Protein AF-A0A920DSI3-F1 (afdb_monomer)

pLDDT: mean 87.35, std 15.17, range [40.12, 98.62]

Radius of gyration: 17.65 Å; Cα contacts (8 Å, |Δi|>4): 384; chains: 1; bounding box: 51×27×61 Å

Structure (mmCIF, N/CA/C/O backbone):
data_AF-A0A920DSI3-F1
#
_entry.id   AF-A0A920DSI3-F1
#
loop_
_atom_site.group_PDB
_atom_site.id
_atom_site.type_symbol
_atom_site.label_atom_id
_atom_site.label_alt_id
_atom_site.label_comp_id
_atom_site.label_asym_id
_atom_site.label_entity_id
_atom_site.label_seq_id
_atom_site.pdbx_PDB_ins_code
_atom_site.Cartn_x
_atom_site.Cartn_y
_atom_site.Cartn_z
_atom_site.occupancy
_atom_site.B_iso_or_equiv
_atom_site.auth_seq_id
_atom_site.auth_comp_id
_atom_site.auth_asym_id
_atom_site.auth_atom_id
_atom_site.pdbx_PDB_model_num
ATOM 1 N N . MET A 1 1 ? -32.104 1.850 37.199 1.00 40.16 1 MET A N 1
ATOM 2 C CA . MET A 1 1 ? -31.617 2.376 35.906 1.00 40.16 1 MET A CA 1
ATOM 3 C C . MET A 1 1 ? -30.581 1.398 35.388 1.00 40.16 1 MET A C 1
ATOM 5 O O . MET A 1 1 ? -29.591 1.177 36.069 1.00 40.16 1 MET A O 1
ATOM 9 N N . SER A 1 2 ? -30.894 0.707 34.292 1.00 40.12 2 SER A N 1
ATOM 10 C CA . SER A 1 2 ? -30.044 -0.335 33.711 1.00 40.12 2 SER A CA 1
ATOM 11 C C . SER A 1 2 ? -28.778 0.299 33.138 1.00 40.12 2 SER A C 1
ATOM 13 O O . SER A 1 2 ? -28.855 1.253 32.365 1.00 40.12 2 SER A O 1
ATOM 15 N N . LEU A 1 3 ? -27.628 -0.216 33.569 1.00 43.03 3 LEU A N 1
ATOM 16 C CA . LEU A 1 3 ? -26.328 0.038 32.973 1.00 43.03 3 LEU A CA 1
ATOM 17 C C . LEU A 1 3 ? -26.384 -0.557 31.562 1.00 43.03 3 LEU A C 1
ATOM 19 O O . LEU A 1 3 ? -26.253 -1.769 31.394 1.00 43.03 3 LEU A O 1
ATOM 23 N N . ALA A 1 4 ? -26.675 0.277 30.563 1.00 44.50 4 ALA A N 1
ATOM 24 C CA . ALA A 1 4 ? -26.507 -0.106 29.174 1.00 44.50 4 ALA A CA 1
ATOM 25 C C . ALA A 1 4 ? -25.030 -0.458 29.003 1.00 44.50 4 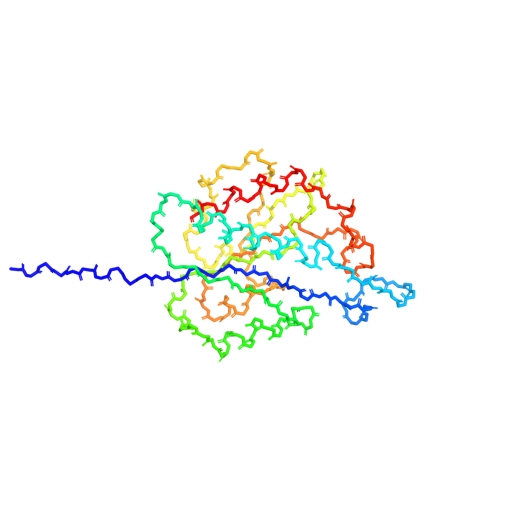ALA A C 1
ATOM 27 O O . ALA A 1 4 ? -24.161 0.413 29.010 1.00 44.50 4 ALA A O 1
ATOM 28 N N . LEU A 1 5 ? -24.758 -1.759 28.937 1.00 43.00 5 LEU A N 1
ATOM 29 C CA . LEU A 1 5 ? -23.504 -2.305 28.468 1.00 43.00 5 LEU A CA 1
ATOM 30 C C . LEU A 1 5 ? -23.346 -1.757 27.048 1.00 43.00 5 LEU A C 1
ATOM 32 O O . LEU A 1 5 ? -23.963 -2.263 26.112 1.00 43.00 5 LEU A O 1
ATOM 36 N N . LEU A 1 6 ? -22.613 -0.653 26.904 1.00 44.62 6 LEU A N 1
ATOM 37 C CA . LEU A 1 6 ? -22.175 -0.167 25.609 1.00 44.62 6 LEU A CA 1
ATOM 38 C C . LEU A 1 6 ? -21.242 -1.260 25.092 1.00 44.62 6 LEU A C 1
ATOM 40 O O . LEU A 1 6 ? -20.064 -1.301 25.442 1.00 44.62 6 LEU A O 1
ATOM 44 N N . ILE A 1 7 ? -21.798 -2.224 24.361 1.00 49.25 7 ILE A N 1
ATOM 45 C CA . ILE A 1 7 ? -21.007 -3.187 23.612 1.00 49.25 7 ILE A CA 1
ATOM 46 C C . ILE A 1 7 ? -20.221 -2.315 22.640 1.00 49.25 7 ILE A C 1
ATOM 48 O O . ILE A 1 7 ? -20.785 -1.805 21.674 1.00 49.25 7 ILE A O 1
ATOM 52 N N . MET A 1 8 ? -18.946 -2.060 22.942 1.00 55.62 8 MET A N 1
ATOM 53 C CA . MET A 1 8 ? -18.027 -1.525 21.950 1.00 55.62 8 MET A CA 1
ATOM 54 C C . MET A 1 8 ? -18.030 -2.537 20.811 1.00 55.62 8 MET A C 1
ATOM 56 O O . MET A 1 8 ? -17.487 -3.634 20.941 1.00 55.62 8 MET A O 1
ATOM 60 N N . VAL A 1 9 ? -18.726 -2.203 19.728 1.00 64.88 9 VAL A N 1
ATOM 61 C CA . VAL A 1 9 ? -18.664 -2.980 18.498 1.00 64.88 9 VAL A CA 1
ATOM 62 C C . VAL A 1 9 ? -17.252 -2.773 17.975 1.00 64.88 9 VAL A C 1
ATOM 64 O O . VAL A 1 9 ? -16.921 -1.680 17.518 1.00 64.88 9 VAL A O 1
ATOM 67 N N . LEU A 1 10 ? -16.410 -3.796 18.123 1.00 76.50 10 LEU A N 1
ATOM 68 C CA . LEU A 1 10 ? -15.066 -3.792 17.560 1.00 76.50 10 LEU A CA 1
ATOM 69 C C . LEU A 1 10 ? -15.184 -3.520 16.060 1.00 76.50 10 LEU A C 1
ATOM 71 O O . LEU A 1 10 ? -15.891 -4.236 15.350 1.00 76.50 10 LEU A O 1
ATOM 75 N N . LYS A 1 11 ? -14.516 -2.467 15.595 1.00 92.38 11 LYS A N 1
ATOM 76 C CA . LYS A 1 11 ? -14.362 -2.178 14.171 1.00 92.38 11 LYS A CA 1
ATOM 77 C C . LYS A 1 11 ? -13.060 -2.791 13.668 1.00 92.38 11 LYS A C 1
ATOM 79 O O . LYS A 1 11 ? -12.162 -3.085 14.458 1.00 92.38 11 LYS A O 1
ATOM 84 N N . THR A 1 12 ? -12.965 -2.983 12.361 1.00 96.25 12 THR A N 1
ATOM 85 C CA . THR A 1 12 ? -11.792 -3.572 11.713 1.00 96.25 12 THR A CA 1
ATOM 86 C C . THR A 1 12 ? -10.994 -2.504 10.983 1.00 96.25 12 THR A C 1
ATOM 88 O O . THR A 1 12 ? -11.535 -1.800 10.136 1.00 96.25 12 THR A O 1
ATOM 91 N N . VAL A 1 13 ? -9.704 -2.400 11.270 1.00 96.94 13 VAL A N 1
ATOM 92 C CA . VAL A 1 13 ? -8.753 -1.650 10.447 1.00 96.94 13 VAL A CA 1
ATOM 93 C C . VAL A 1 13 ? -8.266 -2.568 9.334 1.00 96.94 13 VAL A C 1
ATOM 95 O O . VAL A 1 13 ? -7.827 -3.689 9.599 1.00 96.94 13 VAL A O 1
ATOM 98 N N . VAL A 1 14 ? -8.365 -2.114 8.087 1.00 98.19 14 VAL A N 1
ATOM 99 C CA . VAL A 1 14 ? -7.815 -2.847 6.941 1.00 98.19 14 VAL A CA 1
ATOM 100 C C . VAL A 1 14 ? -6.430 -2.299 6.634 1.00 98.19 14 VAL A C 1
ATOM 102 O O . VAL A 1 14 ? -6.278 -1.098 6.430 1.00 98.19 14 VAL A O 1
ATOM 105 N N . ILE A 1 15 ? -5.428 -3.171 6.583 1.00 98.06 15 ILE A N 1
ATOM 106 C CA . ILE A 1 15 ? -4.069 -2.837 6.148 1.00 98.06 15 ILE A CA 1
ATOM 107 C C . ILE A 1 15 ? -3.828 -3.559 4.829 1.00 98.06 15 ILE A C 1
ATOM 109 O O . ILE A 1 15 ? -4.009 -4.775 4.743 1.00 98.06 15 ILE A O 1
ATOM 113 N N . THR A 1 16 ? -3.459 -2.813 3.796 1.00 98.50 16 THR A N 1
ATOM 114 C CA . THR A 1 16 ? -3.399 -3.326 2.429 1.00 98.50 16 THR A CA 1
ATOM 115 C C . THR A 1 16 ? -2.139 -2.897 1.691 1.00 98.50 16 THR A C 1
ATOM 117 O O . THR A 1 16 ? -1.544 -1.875 2.013 1.00 98.50 16 THR A O 1
ATOM 120 N N . ALA A 1 17 ? -1.742 -3.714 0.724 1.00 98.44 17 ALA A N 1
ATOM 121 C CA . ALA A 1 17 ? -0.733 -3.460 -0.299 1.00 98.44 17 ALA A CA 1
ATOM 122 C C . ALA A 1 17 ? -1.109 -4.294 -1.532 1.00 98.44 17 ALA A C 1
ATOM 124 O O . ALA A 1 17 ? -1.853 -5.268 -1.385 1.00 98.44 17 ALA A O 1
ATOM 125 N N . HIS A 1 18 ? -0.571 -3.999 -2.713 1.00 98.56 18 HIS A N 1
ATOM 126 C CA . HIS A 1 18 ? -0.628 -4.962 -3.815 1.00 98.56 18 HIS A CA 1
ATOM 127 C C . HIS A 1 18 ? 0.651 -5.791 -3.883 1.00 98.56 18 HIS A C 1
ATOM 129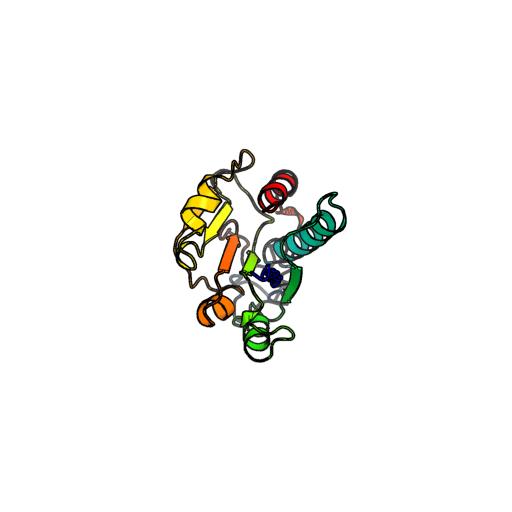 O O . HIS A 1 18 ? 1.733 -5.331 -3.525 1.00 98.56 18 HIS A O 1
ATOM 135 N N . TYR A 1 19 ? 0.510 -7.042 -4.316 1.00 97.25 19 TYR A N 1
ATOM 136 C CA . TYR A 1 19 ? 1.627 -7.969 -4.502 1.00 97.25 19 TYR A CA 1
ATOM 137 C C . TYR A 1 19 ? 1.872 -8.310 -5.976 1.00 97.25 19 TYR A C 1
ATOM 139 O O . TYR A 1 19 ? 2.824 -9.029 -6.285 1.00 97.25 19 TYR A O 1
ATOM 147 N N . ASP A 1 20 ? 0.999 -7.871 -6.889 1.00 97.38 20 ASP A N 1
ATOM 148 C CA . ASP A 1 20 ? 1.260 -8.015 -8.316 1.00 97.38 20 ASP A CA 1
ATOM 149 C C . ASP A 1 20 ? 2.290 -7.003 -8.814 1.00 97.38 20 ASP A C 1
ATOM 151 O O . ASP A 1 20 ? 2.541 -5.981 -8.186 1.00 97.38 20 ASP A O 1
ATOM 155 N N . HIS A 1 21 ? 2.866 -7.328 -9.966 1.00 94.56 21 HIS A N 1
ATOM 156 C CA . HIS A 1 21 ? 3.835 -6.517 -10.685 1.00 94.56 21 HIS A CA 1
ATOM 157 C C . HIS A 1 21 ? 3.490 -6.537 -12.183 1.00 94.56 21 HIS A C 1
ATOM 159 O O . HIS A 1 21 ? 2.712 -7.377 -12.656 1.00 94.56 21 HIS A O 1
ATOM 165 N N . LEU A 1 22 ? 4.129 -5.673 -12.972 1.00 96.00 22 LEU A N 1
ATOM 166 C CA . LEU A 1 22 ? 3.880 -5.541 -14.416 1.00 96.00 22 LEU A CA 1
ATOM 167 C C . LEU A 1 22 ? 4.326 -6.747 -15.272 1.00 96.00 22 LEU A C 1
ATOM 169 O O . LEU A 1 22 ? 4.216 -6.708 -16.499 1.00 96.00 22 LEU A O 1
ATOM 173 N N . GLY A 1 23 ? 4.828 -7.835 -14.683 1.00 95.12 23 GLY A N 1
ATOM 174 C CA . GLY A 1 23 ? 5.279 -9.010 -15.430 1.00 95.12 23 GLY A CA 1
ATOM 175 C C . GLY A 1 23 ? 6.443 -8.670 -16.360 1.00 95.12 23 GLY A C 1
ATOM 176 O O . GLY A 1 23 ? 7.487 -8.211 -15.917 1.00 95.12 23 GLY A O 1
ATOM 177 N N . TYR A 1 24 ? 6.250 -8.872 -17.664 1.00 95.50 24 TYR A N 1
ATOM 178 C CA . TYR A 1 24 ? 7.208 -8.490 -18.711 1.00 95.50 24 TYR A CA 1
ATOM 179 C C . TYR A 1 24 ? 7.009 -7.048 -19.234 1.00 95.50 24 TYR A C 1
ATOM 181 O O . TYR A 1 24 ? 7.531 -6.679 -20.289 1.00 95.50 24 TYR A O 1
ATOM 189 N N . GLY A 1 25 ? 6.223 -6.230 -18.528 1.00 91.81 25 GLY A N 1
ATOM 190 C CA . GLY A 1 25 ? 5.847 -4.877 -18.927 1.00 91.81 25 GLY A CA 1
ATOM 191 C C . GLY A 1 25 ? 4.572 -4.837 -19.777 1.00 91.81 25 GLY A C 1
ATOM 192 O O . GLY A 1 25 ? 3.610 -5.563 -19.535 1.00 91.81 25 GLY A O 1
ATOM 193 N N . GLY A 1 26 ? 4.547 -3.964 -20.788 1.00 89.69 26 GLY A N 1
ATOM 194 C CA . GLY A 1 26 ? 3.368 -3.715 -21.626 1.00 89.69 26 GLY A CA 1
ATOM 195 C C . GLY A 1 26 ? 2.616 -2.450 -21.212 1.00 89.69 26 GLY A C 1
ATOM 196 O O . GLY A 1 26 ? 3.231 -1.403 -21.007 1.00 89.69 26 GLY A O 1
ATOM 197 N N . SER A 1 27 ? 1.283 -2.524 -21.125 1.00 87.00 27 SER A N 1
ATOM 198 C CA . SER A 1 27 ? 0.471 -1.393 -20.657 1.00 87.00 27 SER A CA 1
AT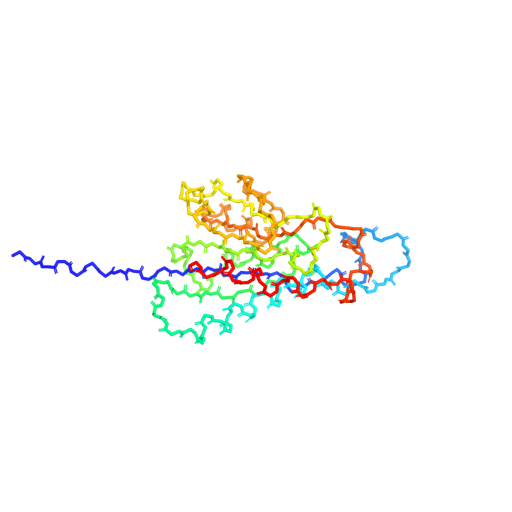OM 199 C C . SER A 1 27 ? 0.813 -1.096 -19.198 1.00 87.00 27 SER A C 1
ATOM 201 O O . SER A 1 27 ? 0.653 -1.970 -18.358 1.00 87.00 27 SER A O 1
ATOM 203 N N . GLY A 1 28 ? 1.304 0.112 -18.922 1.00 89.25 28 GLY A N 1
ATOM 204 C CA . GLY A 1 28 ? 1.805 0.515 -17.603 1.00 89.25 28 GLY A CA 1
ATOM 205 C C . GLY A 1 28 ? 3.325 0.681 -17.562 1.00 89.25 28 GLY A C 1
ATOM 206 O O . GLY A 1 28 ? 3.808 1.595 -16.900 1.00 89.25 28 GLY A O 1
ATOM 207 N N . SER A 1 29 ? 4.085 -0.087 -18.353 1.00 95.31 29 SER A N 1
ATOM 208 C CA . SER A 1 29 ? 5.550 0.003 -18.355 1.00 95.31 29 SER A CA 1
ATOM 209 C C . SER A 1 29 ? 6.057 1.357 -18.864 1.00 95.31 29 SER A C 1
ATOM 211 O O . SER A 1 29 ? 5.627 1.879 -19.901 1.00 95.31 29 SER A O 1
ATOM 213 N N . LYS A 1 30 ? 7.034 1.916 -18.147 1.00 95.31 30 LYS A N 1
ATOM 214 C CA . LYS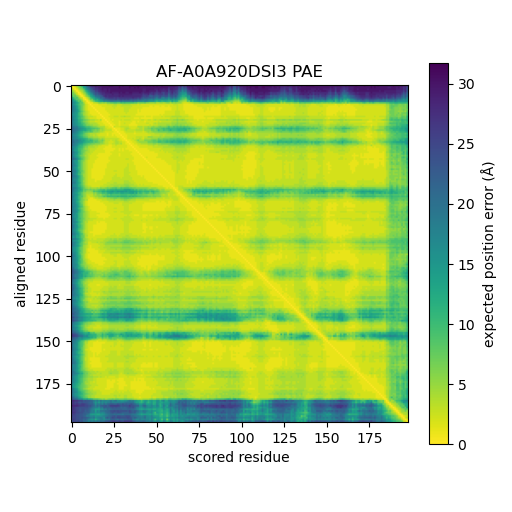 A 1 30 ? 7.791 3.106 -18.559 1.00 95.31 30 LYS A CA 1
ATOM 215 C C . LYS A 1 30 ? 9.078 2.765 -19.301 1.00 95.31 30 LYS A C 1
ATOM 217 O O . LYS A 1 30 ? 9.728 3.673 -19.827 1.00 95.31 30 LYS A O 1
ATOM 222 N N . TYR A 1 31 ? 9.449 1.491 -19.371 1.00 95.19 31 TYR A N 1
ATOM 223 C CA . TYR A 1 31 ? 10.620 1.046 -20.107 1.00 95.19 31 TYR A CA 1
ATOM 224 C C . TYR A 1 31 ? 10.336 0.996 -21.613 1.00 95.19 31 TYR A C 1
ATOM 226 O O . TYR A 1 31 ? 9.257 0.605 -22.054 1.00 95.19 31 TYR A O 1
ATOM 234 N N . LYS A 1 32 ? 11.297 1.464 -22.416 1.00 93.38 32 LYS A N 1
ATOM 235 C CA . LYS A 1 32 ? 11.190 1.532 -23.887 1.00 93.38 32 LYS A CA 1
ATOM 236 C C . LYS A 1 32 ? 12.096 0.528 -24.605 1.00 93.38 32 LYS A C 1
ATOM 238 O O . LYS A 1 32 ? 12.149 0.549 -25.831 1.00 93.38 32 LYS A O 1
ATOM 243 N N . GLY A 1 33 ? 12.826 -0.294 -23.851 1.00 92.12 33 GLY A N 1
ATOM 244 C CA . GLY A 1 33 ? 13.690 -1.336 -24.392 1.00 92.12 33 GLY A CA 1
ATOM 245 C C . GLY A 1 33 ? 12.932 -2.620 -24.720 1.00 92.12 33 GLY A C 1
ATOM 246 O O . GLY A 1 33 ? 11.720 -2.618 -24.943 1.00 92.12 33 GLY A O 1
ATOM 247 N N . SER A 1 34 ? 13.673 -3.723 -24.770 1.00 92.44 34 SER A N 1
ATOM 248 C CA . SER A 1 34 ? 13.117 -5.062 -24.958 1.00 92.44 34 SER A CA 1
ATOM 249 C C . SER A 1 34 ? 12.171 -5.467 -23.828 1.00 92.44 34 SER A C 1
ATOM 251 O O . SER A 1 34 ? 12.223 -4.940 -22.724 1.00 92.44 34 SER A O 1
ATOM 253 N N . SER A 1 35 ? 11.303 -6.438 -24.108 1.00 94.38 35 SER A N 1
ATOM 254 C CA . SER A 1 35 ? 10.476 -7.077 -23.085 1.00 94.38 35 SER A CA 1
ATOM 255 C C . SER A 1 35 ? 11.368 -7.680 -21.997 1.00 94.38 35 SER A C 1
ATOM 257 O O . SER A 1 35 ? 12.148 -8.589 -22.273 1.00 94.38 35 SER A O 1
ATOM 259 N N . GLU A 1 36 ? 11.229 -7.191 -20.770 1.00 96.44 36 GLU A N 1
ATOM 260 C CA . GLU A 1 36 ? 12.059 -7.553 -19.620 1.00 96.44 36 GLU A CA 1
ATOM 261 C C . GLU A 1 36 ? 11.185 -7.635 -18.366 1.00 96.44 36 GLU A C 1
ATOM 263 O O . GLU A 1 36 ? 10.137 -6.985 -18.276 1.00 96.44 36 GLU A O 1
ATOM 268 N N . ILE A 1 37 ? 11.590 -8.473 -17.413 1.00 96.88 37 ILE A N 1
ATOM 269 C CA . ILE A 1 37 ? 10.835 -8.680 -16.176 1.00 96.88 37 ILE A CA 1
ATOM 270 C C . ILE A 1 37 ? 10.904 -7.402 -15.339 1.00 96.88 37 ILE A C 1
ATOM 272 O O . ILE A 1 37 ? 11.975 -6.845 -15.146 1.00 96.88 37 ILE A O 1
ATOM 276 N N . HIS A 1 38 ? 9.755 -6.944 -14.857 1.00 97.19 38 HIS A N 1
ATOM 277 C CA . HIS A 1 38 ? 9.632 -5.866 -13.885 1.00 97.19 38 HIS A CA 1
ATOM 278 C C . HIS A 1 38 ? 9.507 -6.520 -12.515 1.00 97.19 38 HIS A C 1
ATOM 280 O O . HIS A 1 38 ? 8.425 -7.006 -12.190 1.00 97.19 38 HIS A O 1
ATOM 286 N N . ASN A 1 39 ? 10.609 -6.616 -11.768 1.00 96.69 39 ASN A N 1
ATOM 287 C CA . ASN A 1 39 ? 10.622 -7.322 -10.483 1.00 96.69 39 ASN A CA 1
ATOM 288 C C . ASN A 1 39 ? 9.779 -6.617 -9.414 1.00 96.69 39 ASN A C 1
ATOM 290 O O . ASN A 1 39 ? 9.224 -7.301 -8.558 1.00 96.69 39 ASN A O 1
ATOM 294 N N . GLY A 1 40 ? 9.637 -5.291 -9.503 1.00 96.12 40 GLY A N 1
ATOM 295 C CA . GLY A 1 40 ? 8.721 -4.537 -8.649 1.00 96.12 40 GLY A CA 1
ATOM 296 C C . GLY A 1 40 ? 9.179 -4.499 -7.194 1.00 96.12 40 GLY A C 1
ATOM 297 O O . GLY A 1 40 ? 8.399 -4.764 -6.276 1.00 96.12 40 GLY A O 1
ATOM 298 N N . ALA A 1 41 ? 10.481 -4.292 -6.975 1.00 95.81 41 ALA A N 1
ATOM 299 C CA . ALA A 1 41 ? 11.056 -4.319 -5.639 1.00 95.81 41 ALA A CA 1
ATOM 300 C C . ALA A 1 41 ? 10.502 -3.200 -4.750 1.00 95.81 41 ALA A C 1
ATOM 302 O O . ALA A 1 41 ? 10.140 -3.462 -3.599 1.00 95.81 41 ALA A O 1
ATOM 303 N N . ASP A 1 42 ? 10.427 -1.969 -5.263 1.00 95.12 42 ASP A N 1
ATOM 304 C CA . ASP A 1 42 ? 9.730 -0.891 -4.569 1.00 95.12 42 ASP A CA 1
ATOM 305 C C . ASP A 1 42 ? 8.230 -0.963 -4.848 1.00 95.12 42 ASP A C 1
ATOM 307 O O . ASP A 1 42 ? 7.458 -0.844 -3.903 1.00 95.12 42 ASP A O 1
ATOM 311 N N . ASP A 1 43 ? 7.842 -1.259 -6.092 1.00 96.38 43 ASP A N 1
ATOM 312 C CA . ASP A 1 43 ? 6.463 -1.287 -6.592 1.00 96.38 43 ASP A CA 1
ATOM 313 C C . ASP A 1 43 ? 5.991 -2.718 -6.959 1.00 96.38 43 ASP A C 1
ATOM 315 O O . ASP A 1 43 ? 6.164 -3.189 -8.083 1.00 96.38 43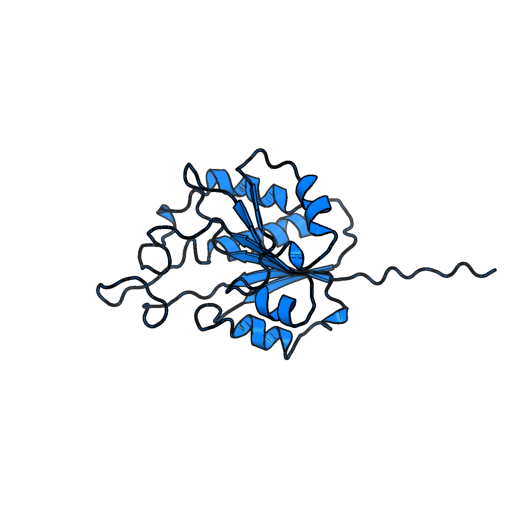 ASP A O 1
ATOM 319 N N . ASN A 1 44 ? 5.436 -3.498 -6.027 1.00 96.62 44 ASN A N 1
ATOM 320 C CA . ASN A 1 44 ? 5.170 -3.145 -4.629 1.00 96.62 44 ASN A CA 1
ATOM 321 C C . ASN A 1 44 ? 5.529 -4.260 -3.636 1.00 96.62 44 ASN A C 1
ATOM 323 O O . ASN A 1 44 ? 4.854 -4.510 -2.627 1.00 96.62 44 ASN A O 1
ATOM 327 N N . ALA A 1 45 ? 6.652 -4.942 -3.888 1.00 96.31 45 ALA A N 1
ATOM 328 C CA . ALA A 1 45 ? 7.203 -5.892 -2.924 1.00 96.31 45 ALA A CA 1
ATOM 329 C C . ALA A 1 45 ? 7.510 -5.211 -1.577 1.00 96.31 45 ALA A C 1
ATOM 331 O O . ALA A 1 45 ? 7.318 -5.820 -0.523 1.00 96.31 45 ALA A O 1
ATOM 332 N N . SER A 1 46 ? 7.919 -3.938 -1.592 1.00 94.62 46 SER A N 1
ATOM 333 C CA . SER A 1 46 ? 8.184 -3.154 -0.384 1.00 94.62 46 SER A CA 1
ATOM 334 C C . SER A 1 46 ? 6.938 -2.930 0.490 1.00 94.62 46 SER A C 1
ATOM 336 O O . SER A 1 46 ? 7.002 -3.141 1.705 1.00 94.62 46 SER A O 1
ATOM 338 N N . GLY A 1 47 ? 5.786 -2.578 -0.094 1.00 95.06 47 GLY A N 1
ATOM 339 C CA . GLY A 1 47 ? 4.518 -2.426 0.624 1.00 95.06 47 GLY A CA 1
ATOM 340 C C . GLY A 1 47 ? 3.947 -3.766 1.083 1.00 95.06 47 GLY A C 1
ATOM 341 O O . GLY A 1 47 ? 3.425 -3.879 2.193 1.00 95.06 47 GLY A O 1
ATOM 342 N N . THR A 1 48 ? 4.126 -4.831 0.299 1.00 96.69 48 THR A N 1
ATOM 343 C CA . THR A 1 48 ? 3.773 -6.188 0.750 1.00 96.69 48 THR A CA 1
ATOM 344 C C . THR A 1 48 ? 4.634 -6.625 1.943 1.00 96.69 48 THR A C 1
ATOM 346 O O . THR A 1 48 ? 4.117 -7.194 2.907 1.00 96.69 48 THR A O 1
ATOM 349 N N . ALA A 1 49 ? 5.936 -6.320 1.938 1.00 94.31 49 ALA A N 1
ATOM 350 C CA . ALA A 1 49 ? 6.818 -6.581 3.075 1.00 94.31 49 ALA A CA 1
ATOM 351 C C . ALA A 1 49 ? 6.403 -5.772 4.317 1.00 94.31 49 ALA A C 1
ATOM 353 O O . ALA A 1 49 ? 6.345 -6.329 5.414 1.00 94.31 49 ALA A O 1
ATOM 354 N N . ALA A 1 50 ? 6.035 -4.498 4.139 1.00 91.69 50 ALA A N 1
ATOM 355 C CA . ALA A 1 50 ? 5.465 -3.653 5.189 1.00 91.69 50 ALA A CA 1
ATOM 356 C C . ALA A 1 50 ? 4.227 -4.282 5.835 1.00 91.69 50 ALA A C 1
ATOM 358 O O . ALA A 1 50 ? 4.134 -4.385 7.057 1.00 91.69 50 ALA A O 1
ATOM 359 N N . LEU A 1 51 ? 3.283 -4.735 5.010 1.00 95.12 51 LEU A N 1
ATOM 360 C CA . LEU A 1 51 ? 2.050 -5.375 5.454 1.00 95.12 51 LEU A CA 1
ATOM 361 C C . LEU A 1 51 ? 2.332 -6.612 6.317 1.00 95.12 51 LEU A C 1
ATOM 363 O O . LEU A 1 51 ? 1.719 -6.780 7.375 1.00 95.12 51 LEU A O 1
ATOM 367 N N . LEU A 1 52 ? 3.273 -7.461 5.894 1.00 95.19 52 LEU A N 1
ATOM 368 C CA . LEU A 1 52 ? 3.665 -8.659 6.641 1.00 95.19 52 LEU A CA 1
ATOM 369 C C . LEU A 1 52 ? 4.358 -8.318 7.966 1.00 95.19 52 LEU A C 1
ATOM 371 O O . LEU A 1 52 ? 4.073 -8.957 8.982 1.00 95.19 52 LEU A O 1
ATOM 375 N N . GLU A 1 53 ? 5.226 -7.306 7.979 1.00 91.81 53 GLU A N 1
ATOM 376 C CA . GLU A 1 53 ? 5.905 -6.858 9.198 1.00 91.81 53 GLU A CA 1
ATOM 377 C C . GLU A 1 53 ? 4.916 -6.264 10.207 1.00 91.81 53 GLU A C 1
ATOM 379 O O . GLU A 1 53 ? 4.965 -6.589 11.391 1.00 91.81 53 GLU A O 1
ATOM 384 N N . LEU A 1 54 ? 3.940 -5.473 9.758 1.00 90.88 54 LEU A N 1
ATOM 385 C CA . LEU A 1 54 ? 2.887 -4.951 10.637 1.00 90.88 54 LEU A CA 1
ATOM 386 C C . LEU A 1 54 ? 2.036 -6.068 11.231 1.00 90.88 54 LEU A C 1
ATOM 388 O O . LEU A 1 54 ? 1.739 -6.042 12.426 1.00 90.88 54 LEU A O 1
ATOM 392 N N . ALA A 1 55 ? 1.692 -7.080 10.431 1.00 93.44 55 ALA A N 1
ATOM 393 C CA . ALA A 1 55 ? 1.002 -8.263 10.932 1.00 93.44 55 ALA A CA 1
ATOM 394 C C . ALA A 1 55 ? 1.832 -8.989 12.002 1.00 93.44 55 ALA A C 1
ATOM 396 O O . ALA A 1 55 ? 1.286 -9.428 13.018 1.00 93.44 55 ALA A O 1
ATOM 397 N N . HIS A 1 56 ? 3.151 -9.087 11.811 1.00 92.69 56 HIS A N 1
ATOM 398 C CA . HIS A 1 56 ? 4.065 -9.658 12.796 1.00 92.69 56 HIS A CA 1
ATOM 399 C C . HIS A 1 56 ? 4.132 -8.820 14.083 1.00 92.69 56 HIS A C 1
ATOM 401 O O . HIS A 1 56 ? 4.004 -9.379 15.174 1.00 92.69 56 HIS A O 1
ATOM 407 N N . ILE A 1 57 ? 4.287 -7.498 13.975 1.00 89.75 57 ILE A N 1
ATOM 408 C CA . ILE A 1 57 ? 4.359 -6.574 15.116 1.00 89.75 57 ILE A CA 1
ATOM 409 C C . ILE A 1 57 ? 3.063 -6.612 15.926 1.00 89.75 57 ILE A C 1
ATOM 411 O O . ILE A 1 57 ? 3.117 -6.807 17.138 1.00 89.75 57 ILE A O 1
ATOM 415 N N . ILE A 1 58 ? 1.904 -6.471 15.274 1.00 89.94 58 ILE A N 1
ATOM 416 C CA . ILE A 1 58 ? 0.592 -6.457 15.942 1.00 89.94 58 ILE A CA 1
ATOM 417 C C . ILE A 1 58 ? 0.332 -7.795 16.638 1.00 89.94 58 ILE A C 1
ATOM 419 O O . ILE A 1 58 ? -0.100 -7.826 17.786 1.00 89.94 58 ILE A O 1
ATOM 423 N N . LYS A 1 59 ? 0.659 -8.920 15.992 1.00 90.94 59 LYS A N 1
ATOM 424 C CA . LYS A 1 59 ? 0.489 -10.250 16.594 1.00 90.94 59 LYS A CA 1
ATOM 425 C C . LYS A 1 59 ? 1.343 -10.459 17.849 1.00 90.94 59 LYS A C 1
ATOM 427 O O . LYS A 1 59 ? 0.925 -11.196 18.739 1.00 90.94 59 LYS A O 1
ATOM 432 N N . ASN A 1 60 ? 2.543 -9.882 17.890 1.00 91.31 60 ASN A N 1
ATOM 433 C CA . ASN A 1 60 ? 3.518 -10.102 18.962 1.00 91.31 60 ASN A CA 1
ATOM 434 C C . ASN A 1 60 ? 3.602 -8.941 19.962 1.00 91.31 60 ASN A C 1
ATOM 436 O O . ASN A 1 60 ? 4.512 -8.918 20.793 1.00 91.31 60 ASN A O 1
ATOM 440 N N . ASN A 1 61 ? 2.695 -7.966 19.890 1.00 87.62 61 ASN A N 1
ATOM 441 C CA . ASN A 1 61 ? 2.671 -6.887 20.863 1.00 87.62 61 ASN A CA 1
ATOM 442 C C . ASN A 1 61 ? 2.092 -7.367 22.213 1.00 87.62 61 ASN A C 1
ATOM 444 O O . ASN A 1 61 ? 1.476 -8.426 22.323 1.00 87.62 61 ASN A O 1
ATOM 448 N N . ASN A 1 62 ? 2.329 -6.585 23.268 1.00 88.94 62 ASN A N 1
ATOM 449 C CA . ASN A 1 62 ? 1.894 -6.915 24.630 1.00 88.94 62 ASN A CA 1
ATOM 450 C C . ASN A 1 62 ? 0.605 -6.182 25.042 1.00 88.94 62 ASN A C 1
ATOM 452 O O . ASN A 1 62 ? 0.294 -6.116 26.233 1.00 88.94 62 ASN A O 1
ATOM 456 N N . PHE A 1 63 ? -0.125 -5.598 24.090 1.00 84.31 63 PHE A N 1
ATOM 457 C CA . PHE A 1 63 ? -1.307 -4.784 24.362 1.00 84.31 63 PHE A CA 1
ATOM 458 C C . PHE A 1 63 ? -2.537 -5.392 23.698 1.00 84.31 63 PHE A C 1
ATOM 460 O O . PHE A 1 63 ? -2.462 -6.066 22.678 1.00 84.31 63 PHE A O 1
ATOM 467 N N . LYS A 1 64 ? -3.706 -5.180 24.305 1.00 84.25 64 LYS A N 1
ATOM 468 C CA . LYS A 1 64 ? -4.960 -5.579 23.677 1.00 84.25 64 LYS A CA 1
ATOM 469 C C . LYS A 1 64 ? -5.459 -4.431 22.821 1.00 84.25 64 LYS A C 1
ATOM 471 O O . LYS A 1 64 ? -5.886 -3.414 23.359 1.00 84.25 64 LYS A O 1
ATOM 476 N N . GLU A 1 65 ? -5.453 -4.646 21.517 1.00 86.00 65 GLU A N 1
ATOM 477 C CA . GLU A 1 65 ? -5.937 -3.657 20.569 1.00 86.00 65 GLU A CA 1
ATOM 478 C C . GLU A 1 65 ? -7.440 -3.398 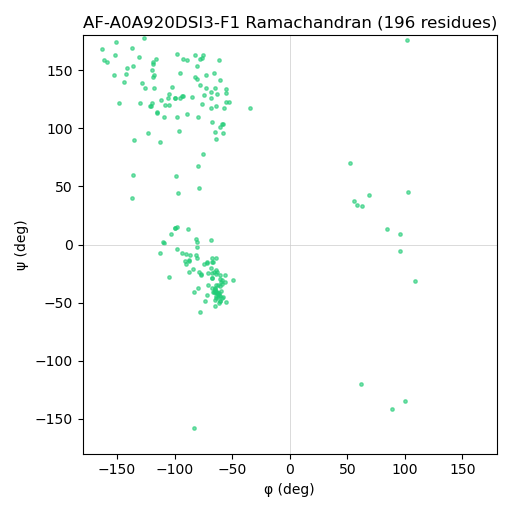20.701 1.00 86.00 65 GLU A C 1
ATOM 480 O O . GLU A 1 65 ? -8.236 -4.285 21.033 1.00 86.00 65 GLU A O 1
ATOM 485 N N . HIS A 1 66 ? -7.829 -2.154 20.421 1.00 86.75 66 HIS A N 1
ATOM 486 C CA . HIS A 1 66 ? -9.226 -1.716 20.428 1.00 86.75 66 HIS A CA 1
ATOM 487 C C . HIS A 1 66 ? -9.938 -1.951 19.087 1.00 86.75 66 HIS A C 1
ATOM 489 O O . HIS A 1 66 ? -11.158 -1.802 19.010 1.00 86.75 66 HIS A O 1
ATOM 495 N N . ASN A 1 67 ? -9.189 -2.339 18.051 1.00 90.31 67 ASN A N 1
ATOM 496 C CA . ASN A 1 67 ? -9.697 -2.709 16.735 1.00 90.31 67 ASN A CA 1
ATOM 497 C C . ASN A 1 67 ? -9.331 -4.162 16.406 1.00 90.31 67 ASN A C 1
ATOM 499 O O . ASN A 1 67 ? -8.336 -4.700 16.892 1.00 90.31 67 ASN A O 1
ATOM 503 N N . ASN A 1 68 ? -10.124 -4.779 15.535 1.00 93.44 68 ASN A N 1
ATOM 504 C CA . ASN A 1 68 ? -9.678 -5.938 14.767 1.00 93.44 68 ASN A CA 1
ATOM 505 C C . ASN A 1 68 ? -8.794 -5.467 13.605 1.00 93.44 68 ASN A C 1
ATOM 507 O O . ASN A 1 68 ? -8.913 -4.326 13.161 1.00 93.44 68 ASN A O 1
ATOM 511 N N . PHE A 1 69 ? -7.970 -6.361 13.061 1.00 95.00 69 PHE A N 1
ATOM 512 C CA . PHE A 1 69 ? -7.144 -6.070 11.889 1.00 95.00 69 PHE A CA 1
ATOM 513 C C . PHE A 1 69 ? -7.391 -7.096 10.790 1.00 95.00 69 PHE A C 1
ATOM 515 O O . PHE A 1 69 ? -7.429 -8.300 11.050 1.00 95.00 69 PHE A O 1
ATOM 522 N N . LEU A 1 70 ? -7.544 -6.608 9.562 1.00 97.25 70 LEU A N 1
ATOM 523 C CA . LEU A 1 70 ? -7.609 -7.416 8.352 1.00 97.25 70 LEU A CA 1
ATOM 524 C C . LEU A 1 70 ? -6.470 -6.992 7.427 1.00 97.25 70 LEU A C 1
ATOM 526 O O . LEU A 1 70 ? -6.413 -5.845 6.997 1.00 97.25 70 LEU A O 1
ATOM 530 N N . PHE A 1 71 ? -5.580 -7.928 7.120 1.00 98.00 71 PHE A N 1
ATOM 531 C CA . PHE A 1 71 ? -4.460 -7.708 6.211 1.00 98.00 71 PHE A CA 1
ATOM 532 C C . PHE A 1 71 ? -4.814 -8.274 4.836 1.00 98.00 71 PHE A C 1
ATOM 534 O O . PHE A 1 71 ? -5.200 -9.442 4.745 1.00 98.00 71 PHE A O 1
ATOM 541 N N . ILE A 1 72 ? -4.701 -7.467 3.779 1.00 98.38 72 ILE A N 1
ATOM 542 C CA . ILE A 1 72 ? -5.045 -7.874 2.410 1.00 98.38 72 ILE A CA 1
ATOM 543 C C . ILE A 1 72 ? -3.903 -7.520 1.461 1.00 98.38 72 ILE A C 1
ATOM 545 O O . ILE A 1 72 ? -3.542 -6.359 1.337 1.00 98.38 72 ILE A O 1
ATOM 549 N N . ALA A 1 73 ? -3.364 -8.518 0.765 1.00 98.44 73 ALA A N 1
ATOM 550 C CA . ALA A 1 73 ? -2.469 -8.295 -0.363 1.00 98.44 73 ALA A CA 1
ATOM 551 C C . ALA A 1 73 ? -3.281 -8.412 -1.664 1.00 98.44 73 ALA A C 1
ATOM 553 O O . ALA A 1 73 ? -3.740 -9.507 -2.006 1.00 98.44 73 ALA A O 1
ATOM 554 N N . PHE A 1 74 ? -3.509 -7.304 -2.367 1.00 98.62 74 PHE A N 1
ATOM 555 C CA . PHE A 1 74 ? -4.275 -7.286 -3.612 1.00 98.62 74 PHE A CA 1
ATOM 556 C C . PHE A 1 74 ? -3.443 -7.719 -4.817 1.00 98.62 74 PHE A C 1
ATOM 558 O O . PHE A 1 74 ? -2.225 -7.598 -4.849 1.00 98.62 74 PHE A O 1
ATOM 565 N N . SER A 1 75 ? -4.137 -8.248 -5.820 1.00 97.62 75 SER A N 1
ATOM 566 C CA . SER A 1 75 ? -3.576 -8.524 -7.138 1.00 97.62 75 SER A CA 1
ATOM 567 C C . SER A 1 75 ? -4.280 -7.663 -8.181 1.00 97.62 75 SER A C 1
ATOM 569 O O . SER A 1 75 ? -5.431 -7.260 -7.987 1.00 97.62 75 SER A O 1
ATOM 571 N N . ALA A 1 76 ? -3.630 -7.481 -9.326 1.00 96.75 76 ALA A N 1
ATOM 572 C CA . ALA A 1 76 ? -4.108 -6.704 -10.456 1.00 96.75 76 ALA A CA 1
ATOM 573 C C . ALA A 1 76 ? -4.402 -5.229 -10.112 1.00 96.75 76 ALA A C 1
ATOM 575 O O . ALA A 1 76 ? -5.325 -4.642 -10.693 1.00 96.75 76 ALA A O 1
ATOM 576 N N . GLU A 1 77 ? -3.624 -4.636 -9.201 1.00 97.94 77 GLU A N 1
ATOM 577 C CA . GLU A 1 77 ? -3.589 -3.183 -8.975 1.00 97.94 77 GLU A CA 1
ATOM 578 C C . GLU A 1 77 ? -3.144 -2.487 -10.264 1.00 97.94 77 GLU A C 1
ATOM 580 O O . GLU A 1 77 ? -3.884 -1.678 -10.832 1.00 97.94 77 GLU A O 1
ATOM 585 N N . GLU A 1 78 ? -2.055 -2.989 -10.844 1.00 95.69 78 GLU A N 1
ATOM 586 C CA . GLU A 1 78 ? -1.376 -2.425 -12.015 1.00 95.69 78 GLU A CA 1
ATOM 587 C C . GLU A 1 78 ? -2.207 -2.523 -13.304 1.00 95.69 78 GLU A C 1
ATOM 589 O O . GLU A 1 78 ? -1.920 -1.930 -14.348 1.00 95.69 78 GLU A O 1
ATOM 594 N N . LYS A 1 79 ? -3.296 -3.296 -13.243 1.00 94.69 79 LYS A N 1
ATOM 595 C CA . LYS A 1 79 ? -4.299 -3.431 -14.307 1.00 94.69 79 LYS A CA 1
ATOM 596 C C . LYS A 1 79 ? -5.548 -2.584 -14.061 1.00 94.69 79 LYS A C 1
ATOM 598 O O . LYS A 1 79 ? -6.555 -2.771 -14.747 1.00 94.69 79 LYS A O 1
ATOM 603 N N . GLY A 1 80 ? -5.487 -1.643 -13.122 1.00 95.06 80 GLY A N 1
ATOM 604 C CA . GLY A 1 80 ? -6.554 -0.697 -12.813 1.00 95.06 80 GLY A CA 1
ATOM 605 C C . GLY A 1 80 ? -7.352 -1.043 -11.558 1.00 95.06 80 GLY A C 1
ATOM 606 O O . GLY A 1 80 ? -8.584 -0.925 -11.583 1.00 95.06 80 GLY A O 1
ATOM 607 N N . LEU A 1 81 ? -6.669 -1.416 -10.472 1.00 97.19 81 LEU A N 1
ATOM 608 C CA . LEU A 1 81 ? -7.238 -1.671 -9.140 1.00 97.19 81 LEU A CA 1
ATOM 609 C C . LEU A 1 81 ? -8.242 -2.832 -9.124 1.00 97.19 81 LEU A C 1
ATOM 611 O O . LEU A 1 81 ? -9.263 -2.779 -8.439 1.00 97.19 81 LEU A O 1
ATOM 615 N N . LEU A 1 82 ? -8.039 -3.856 -9.959 1.00 97.94 82 LEU A N 1
ATOM 616 C CA . LEU A 1 82 ? -9.064 -4.883 -10.181 1.00 97.94 82 LEU A CA 1
ATOM 617 C C . LEU A 1 82 ? -9.338 -5.702 -8.912 1.00 97.94 82 LEU A C 1
ATOM 619 O O . LEU A 1 82 ? -10.498 -6.005 -8.631 1.00 97.94 82 LEU A O 1
ATOM 623 N N . GLY A 1 83 ? -8.299 -6.028 -8.137 1.00 98.38 83 GLY A N 1
ATOM 624 C CA . GLY A 1 83 ? -8.428 -6.774 -6.885 1.00 98.38 83 GLY A CA 1
ATOM 625 C C . GLY A 1 83 ? -9.194 -6.010 -5.807 1.00 98.38 83 GLY A C 1
ATOM 626 O O . GLY A 1 83 ? -10.184 -6.522 -5.278 1.00 98.38 83 GLY A O 1
ATOM 627 N N . SER A 1 84 ? -8.789 -4.773 -5.512 1.00 98.31 84 SER A N 1
ATOM 628 C CA . SER A 1 84 ? -9.444 -3.932 -4.501 1.00 98.31 84 SER A CA 1
ATOM 629 C C . SER A 1 84 ? -10.874 -3.557 -4.889 1.00 98.31 84 SER A C 1
ATOM 631 O O . SER A 1 84 ? -11.782 -3.669 -4.061 1.00 98.31 84 SER A O 1
ATOM 633 N N . LYS A 1 85 ? -11.132 -3.234 -6.166 1.00 98.31 85 LYS A N 1
ATOM 634 C CA . LYS A 1 85 ? -12.502 -3.037 -6.677 1.00 98.31 85 LYS A CA 1
ATOM 635 C C . LYS A 1 85 ? -13.358 -4.281 -6.489 1.00 98.31 85 LYS A C 1
ATOM 637 O O . LYS A 1 85 ? -14.497 -4.179 -6.034 1.00 98.31 85 LYS A O 1
ATOM 642 N N . TYR A 1 86 ? -12.829 -5.458 -6.824 1.00 98.50 86 TYR A N 1
ATOM 643 C CA . TYR A 1 86 ? -13.562 -6.707 -6.639 1.00 98.50 86 TYR A CA 1
ATOM 644 C C . TYR A 1 86 ? -13.903 -6.948 -5.167 1.00 98.50 86 TYR A C 1
ATOM 646 O O . TYR A 1 86 ? -15.047 -7.297 -4.873 1.00 98.50 86 TYR A O 1
ATOM 654 N N . TYR A 1 87 ? -12.947 -6.726 -4.259 1.00 98.50 87 TYR A N 1
ATOM 655 C CA . TYR A 1 87 ? -13.162 -6.894 -2.824 1.00 98.50 87 TYR A CA 1
ATOM 656 C C . TYR A 1 87 ? -14.253 -5.963 -2.300 1.00 98.50 87 TYR A C 1
ATOM 658 O O . TYR A 1 87 ? -15.170 -6.435 -1.643 1.00 98.50 87 TYR A O 1
AT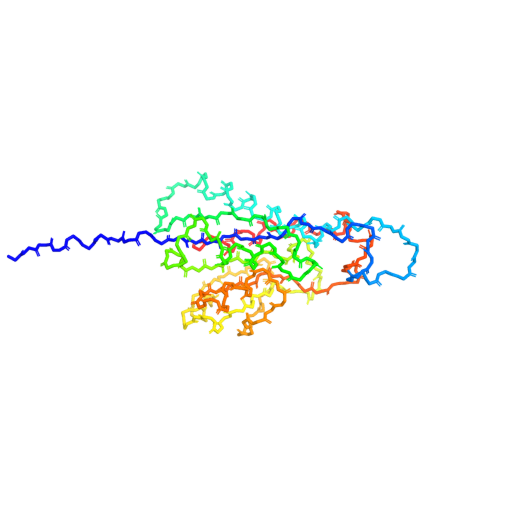OM 666 N N . VAL A 1 88 ? -14.220 -4.669 -2.630 1.00 98.00 88 VAL A N 1
ATOM 667 C CA . VAL A 1 88 ? -15.254 -3.715 -2.183 1.00 98.00 88 VAL A CA 1
ATOM 668 C C . VAL A 1 88 ? -16.650 -4.112 -2.685 1.00 98.00 88 VAL A C 1
ATOM 670 O O . VAL A 1 88 ? -17.628 -3.964 -1.955 1.00 98.00 88 VAL A O 1
ATOM 673 N N . MET A 1 89 ? -16.759 -4.674 -3.893 1.00 97.88 89 MET A N 1
ATOM 674 C CA . MET A 1 89 ? -18.034 -5.173 -4.429 1.00 97.88 89 MET A CA 1
ATOM 675 C C . MET A 1 89 ? -18.473 -6.523 -3.839 1.00 97.88 89 MET A C 1
ATOM 677 O O . MET A 1 89 ? -19.665 -6.824 -3.841 1.00 97.88 89 MET A O 1
ATOM 681 N N . ASN A 1 90 ? -17.535 -7.348 -3.366 1.00 97.94 90 ASN A N 1
ATOM 682 C CA . ASN A 1 90 ? -17.783 -8.707 -2.873 1.00 97.94 90 ASN A CA 1
ATOM 683 C C . ASN A 1 90 ? -17.005 -8.971 -1.571 1.00 97.94 90 ASN A C 1
ATOM 685 O O . ASN A 1 90 ? -16.145 -9.859 -1.536 1.00 97.94 90 ASN A O 1
ATOM 689 N N . PRO A 1 91 ? -17.247 -8.194 -0.505 1.00 96.31 91 PRO A N 1
ATOM 690 C CA . PRO A 1 91 ? -16.339 -8.184 0.625 1.00 96.31 91 PRO A CA 1
ATOM 691 C C . PRO A 1 91 ? -16.594 -9.389 1.534 1.00 96.31 91 PRO A C 1
ATOM 693 O O . PRO A 1 91 ? -17.733 -9.790 1.777 1.00 96.31 91 PRO A O 1
ATOM 696 N N . SER A 1 92 ? -15.520 -9.960 2.082 1.00 93.88 92 SER A N 1
ATOM 697 C CA . SER A 1 92 ? -15.617 -11.019 3.097 1.00 93.88 92 SER A CA 1
ATOM 698 C C . SER A 1 92 ? -16.030 -10.491 4.476 1.00 93.88 92 SER A C 1
ATOM 700 O O . SER A 1 92 ? -16.423 -11.272 5.338 1.00 93.88 92 SER A O 1
ATOM 702 N N . LEU A 1 93 ? -15.919 -9.177 4.686 1.00 93.62 93 LEU A N 1
ATOM 703 C CA . LEU A 1 93 ? -16.358 -8.446 5.874 1.00 93.62 93 LEU A CA 1
ATOM 704 C C . LEU A 1 93 ? -17.429 -7.431 5.459 1.00 93.62 93 LEU A C 1
ATOM 706 O O . LEU A 1 93 ? -17.330 -6.850 4.382 1.00 93.62 93 LEU A O 1
ATOM 710 N N . ASN A 1 94 ? -18.430 -7.156 6.295 1.00 94.69 94 ASN A N 1
ATOM 711 C CA . ASN A 1 94 ? -19.356 -6.073 5.974 1.00 94.69 94 ASN A CA 1
ATOM 712 C C . ASN A 1 94 ? -18.588 -4.739 5.941 1.00 94.69 94 ASN A C 1
ATOM 714 O O . ASN A 1 94 ? -17.880 -4.411 6.890 1.00 94.69 94 ASN A O 1
ATOM 718 N N . LEU A 1 95 ? -18.738 -3.948 4.874 1.00 95.62 95 LEU A N 1
ATOM 719 C CA . LEU A 1 95 ? -18.042 -2.662 4.743 1.00 95.62 95 LEU A CA 1
ATOM 720 C C . LEU A 1 95 ? -18.317 -1.720 5.923 1.00 95.62 95 LEU A C 1
ATOM 722 O O . LEU A 1 95 ? -17.423 -1.000 6.353 1.00 95.62 95 LEU A O 1
ATOM 726 N N . ASN A 1 96 ? -19.510 -1.794 6.521 1.00 94.06 96 ASN A N 1
ATOM 727 C CA . ASN A 1 96 ? -19.866 -1.001 7.700 1.00 94.06 96 ASN A CA 1
ATOM 728 C C . ASN A 1 96 ? -19.084 -1.397 8.964 1.00 94.06 96 ASN A C 1
ATOM 730 O O . ASN A 1 96 ? -19.123 -0.669 9.957 1.00 94.06 96 ASN A O 1
ATOM 734 N N . GLU A 1 97 ? -18.420 -2.552 8.982 1.00 95.31 97 GLU A N 1
ATOM 735 C CA . GLU A 1 97 ? -17.557 -3.001 10.081 1.00 95.31 97 GLU A CA 1
ATOM 736 C C . GLU A 1 97 ? -16.117 -2.502 9.925 1.00 95.31 97 GLU A C 1
ATOM 738 O O . GLU A 1 97 ? -15.365 -2.519 10.901 1.00 95.31 97 GLU A O 1
ATOM 743 N N . ILE A 1 98 ? -15.742 -2.006 8.742 1.00 96.75 98 ILE A N 1
ATOM 744 C CA . ILE A 1 98 ? -14.435 -1.395 8.506 1.00 96.75 98 ILE A CA 1
ATOM 745 C C . ILE A 1 98 ? -14.413 -0.005 9.154 1.00 96.75 98 ILE A C 1
ATOM 747 O O . ILE A 1 98 ? -15.314 0.806 8.951 1.00 96.75 98 ILE A O 1
ATOM 751 N N . ASN A 1 99 ? -13.391 0.254 9.968 1.00 95.56 99 ASN A N 1
ATOM 752 C CA . ASN A 1 99 ? -13.136 1.556 10.577 1.00 95.56 99 ASN A CA 1
ATOM 753 C C . ASN A 1 99 ? -12.504 2.501 9.550 1.00 95.56 99 ASN A C 1
ATOM 755 O O . ASN A 1 99 ? -13.035 3.564 9.243 1.00 95.56 99 ASN A O 1
ATOM 759 N N . TYR A 1 100 ? -11.360 2.075 9.017 1.00 96.44 100 TYR A N 1
ATOM 760 C CA . TYR A 1 100 ? -10.574 2.789 8.027 1.00 96.44 100 TYR A CA 1
ATOM 761 C C . TYR A 1 100 ? -9.575 1.840 7.357 1.00 96.44 100 TYR A C 1
ATOM 763 O O . TYR A 1 100 ? -9.359 0.712 7.818 1.00 96.44 100 TYR A O 1
ATOM 771 N N . VAL A 1 101 ? -8.971 2.315 6.270 1.00 97.62 101 VAL A N 1
ATOM 772 C CA . VAL A 1 101 ? -7.997 1.578 5.459 1.00 97.62 101 VAL A CA 1
ATOM 773 C C . VAL A 1 101 ? -6.643 2.281 5.481 1.00 97.62 101 VAL A C 1
ATOM 775 O O . VAL A 1 101 ? -6.572 3.496 5.309 1.00 97.62 101 VAL A O 1
ATOM 778 N N . LEU A 1 102 ? -5.569 1.518 5.662 1.00 97.25 102 LEU A N 1
ATOM 779 C CA . LEU A 1 102 ? -4.187 1.969 5.511 1.00 97.25 102 LEU A CA 1
ATOM 780 C C . LEU A 1 102 ? -3.564 1.213 4.333 1.00 97.25 102 LEU A C 1
ATOM 782 O O . LEU A 1 102 ? -3.405 -0.005 4.402 1.00 97.25 102 LEU A O 1
ATOM 786 N N . ASN A 1 103 ? -3.234 1.920 3.256 1.00 98.12 103 ASN A N 1
ATOM 787 C CA . ASN A 1 103 ? -2.639 1.337 2.055 1.00 98.12 103 ASN A CA 1
ATOM 788 C C . ASN A 1 103 ? -1.148 1.647 1.954 1.00 98.12 103 ASN A C 1
ATOM 790 O O . ASN A 1 103 ? -0.764 2.812 2.050 1.00 98.12 103 ASN A O 1
ATOM 794 N N . MET A 1 104 ? -0.345 0.612 1.734 1.00 96.12 104 MET A N 1
ATOM 795 C CA . MET A 1 104 ? 1.112 0.644 1.661 1.00 96.12 104 MET A CA 1
ATOM 796 C C . MET A 1 104 ? 1.551 0.432 0.215 1.00 96.12 104 MET A C 1
ATOM 798 O O . MET A 1 104 ? 1.257 -0.609 -0.377 1.00 96.12 104 MET A O 1
ATOM 802 N N . ASP A 1 105 ? 2.255 1.406 -0.343 1.00 96.00 105 ASP A N 1
ATOM 803 C CA . ASP A 1 105 ? 2.640 1.404 -1.751 1.00 96.00 105 ASP A CA 1
ATOM 804 C C . ASP A 1 105 ? 3.984 2.108 -1.917 1.00 96.00 105 ASP A C 1
ATOM 806 O O . ASP A 1 105 ? 4.115 3.251 -1.489 1.00 96.00 105 ASP A O 1
ATOM 810 N N . MET A 1 106 ? 5.000 1.436 -2.464 1.00 94.31 106 MET A N 1
ATOM 811 C CA . MET A 1 106 ? 6.337 2.017 -2.652 1.00 94.31 106 MET A CA 1
ATOM 812 C C . MET A 1 106 ? 6.919 2.626 -1.362 1.00 94.31 106 MET A C 1
ATOM 814 O O . MET A 1 106 ? 7.019 3.845 -1.193 1.00 94.31 106 MET A O 1
ATOM 818 N N . LEU A 1 107 ? 7.266 1.763 -0.404 1.00 91.19 107 LEU A N 1
ATOM 819 C CA . LEU A 1 107 ? 7.835 2.128 0.903 1.00 91.19 107 LEU A CA 1
ATOM 820 C C . LEU A 1 107 ? 9.315 1.754 1.053 1.00 91.19 107 LEU A C 1
ATOM 822 O O . LEU A 1 107 ? 9.900 1.932 2.122 1.00 91.19 107 LEU A O 1
ATOM 826 N N . GLY A 1 108 ? 9.918 1.185 0.018 1.00 88.69 108 GLY A N 1
ATOM 827 C CA . GLY A 1 108 ? 11.255 0.609 0.023 1.00 88.69 108 GLY A CA 1
ATOM 828 C C . GLY A 1 108 ? 12.360 1.590 -0.366 1.00 88.69 108 GLY A C 1
ATOM 829 O O . GLY A 1 108 ? 13.531 1.316 -0.078 1.00 88.69 108 GLY A O 1
ATOM 830 N N . ARG A 1 109 ? 12.022 2.748 -0.946 1.00 87.69 109 ARG A N 1
ATOM 831 C CA . ARG A 1 109 ? 12.998 3.770 -1.363 1.00 87.69 109 ARG A CA 1
ATOM 832 C C . ARG A 1 109 ? 12.792 5.112 -0.676 1.00 87.69 109 ARG A C 1
ATOM 834 O O . ARG A 1 109 ? 11.751 5.748 -0.812 1.00 87.69 109 ARG A O 1
ATOM 841 N N . MET A 1 110 ? 13.835 5.562 0.015 1.00 81.31 110 MET A N 1
ATOM 842 C CA . MET A 1 110 ? 13.910 6.856 0.686 1.00 81.31 110 MET A CA 1
ATOM 843 C C . MET A 1 110 ? 15.269 7.498 0.383 1.00 81.31 110 MET A C 1
ATOM 845 O O . MET A 1 110 ? 16.260 7.274 1.073 1.00 81.31 110 MET A O 1
ATOM 849 N N . GLU A 1 111 ? 15.338 8.273 -0.697 1.00 79.25 111 GLU A N 1
ATOM 850 C CA . GLU A 1 111 ? 16.552 8.994 -1.094 1.00 79.25 111 GLU A CA 1
ATOM 851 C C . GLU A 1 111 ? 16.609 10.391 -0.441 1.00 79.25 111 GLU A C 1
ATOM 853 O O . GLU A 1 111 ? 15.577 10.936 -0.033 1.00 79.25 111 GLU A O 1
ATOM 858 N N . PRO A 1 112 ? 17.795 11.024 -0.329 1.00 79.56 112 PRO A N 1
ATOM 859 C CA . PRO A 1 112 ? 17.901 12.385 0.188 1.00 79.56 112 PRO A CA 1
ATOM 860 C C . PRO A 1 112 ? 16.975 13.364 -0.551 1.00 79.56 112 PRO A C 1
ATOM 862 O O . PRO A 1 112 ? 17.070 13.533 -1.764 1.00 79.56 112 PRO A O 1
ATOM 865 N N . GLY A 1 113 ? 16.098 14.036 0.197 1.00 80.81 113 GLY A N 1
ATOM 866 C CA . GLY A 1 113 ? 15.093 14.955 -0.350 1.00 80.81 113 GLY A CA 1
ATOM 867 C C . GLY A 1 113 ? 13.714 14.330 -0.577 1.00 80.81 113 GLY A C 1
ATOM 868 O O . GLY A 1 113 ? 12.776 15.063 -0.889 1.00 80.81 113 GLY A O 1
ATOM 869 N N . MET A 1 114 ? 13.566 13.017 -0.379 1.00 84.75 114 MET A N 1
ATOM 870 C CA . MET A 1 114 ? 12.266 12.350 -0.322 1.00 84.75 114 MET A CA 1
ATOM 871 C C . MET A 1 114 ? 11.632 12.481 1.070 1.00 84.75 114 MET A C 1
ATOM 873 O O . MET A 1 114 ? 12.281 12.828 2.060 1.00 84.75 114 MET A O 1
ATOM 877 N N . ALA A 1 115 ? 10.329 12.229 1.120 1.00 87.44 115 ALA A N 1
ATOM 878 C CA . ALA A 1 115 ? 9.515 12.259 2.323 1.00 87.44 115 ALA A CA 1
ATOM 879 C C . ALA A 1 115 ? 8.490 11.128 2.243 1.00 87.44 115 ALA A C 1
ATOM 881 O O . ALA A 1 115 ? 7.975 10.844 1.157 1.00 87.44 115 ALA A O 1
ATOM 882 N N . LEU A 1 116 ? 8.126 10.536 3.382 1.00 89.38 116 LEU A N 1
ATOM 883 C CA . LEU A 1 116 ? 6.951 9.673 3.411 1.00 89.38 116 LEU A CA 1
ATOM 884 C C . LEU A 1 116 ? 5.720 10.551 3.212 1.00 89.38 116 LEU A C 1
ATOM 886 O O . LEU A 1 116 ? 5.429 11.448 4.010 1.00 89.38 116 LEU A O 1
ATOM 890 N N . THR A 1 117 ? 5.002 10.298 2.129 1.00 91.06 117 THR A N 1
ATOM 891 C CA . THR A 1 117 ? 3.755 10.979 1.835 1.00 91.06 117 THR A CA 1
ATOM 892 C C . THR A 1 117 ? 2.595 10.166 2.384 1.00 91.06 117 THR A C 1
ATOM 894 O O . THR A 1 117 ? 2.458 8.986 2.072 1.00 91.06 117 THR A O 1
ATOM 897 N N . ILE A 1 118 ? 1.737 10.827 3.158 1.00 93.06 118 ILE A N 1
ATOM 898 C CA . ILE A 1 118 ? 0.437 10.306 3.575 1.00 93.06 118 ILE A CA 1
ATOM 899 C C . ILE A 1 118 ? -0.630 11.101 2.821 1.00 93.06 118 ILE A C 1
ATOM 901 O O . ILE A 1 118 ? -0.818 12.298 3.062 1.00 93.06 118 ILE A O 1
ATOM 905 N N . GLU A 1 119 ? -1.297 10.453 1.870 1.00 94.38 119 GLU A N 1
ATOM 906 C CA . GLU A 1 119 ? -2.466 10.995 1.166 1.00 94.38 119 GLU A CA 1
ATOM 907 C C . GLU A 1 119 ? -3.763 10.455 1.799 1.00 94.38 119 GLU A C 1
ATOM 909 O O . GLU A 1 119 ? -3.738 9.492 2.565 1.00 94.38 119 GLU A O 1
ATOM 914 N N . GLY A 1 120 ? -4.899 11.090 1.510 1.00 94.56 120 GLY A N 1
ATOM 915 C CA . GLY A 1 120 ? -6.211 10.694 2.029 1.00 94.56 120 GLY A CA 1
ATOM 916 C C . GLY A 1 120 ? -6.674 11.445 3.274 1.00 94.56 120 GLY A C 1
ATOM 917 O O . GLY A 1 120 ? -7.698 11.082 3.854 1.00 94.56 120 GLY A O 1
ATOM 918 N N . LEU A 1 121 ? -5.983 12.513 3.694 1.00 93.31 121 LEU A N 1
ATOM 919 C CA . LEU A 1 121 ? -6.345 13.238 4.918 1.00 93.31 121 LEU A CA 1
ATOM 920 C C . LEU A 1 121 ? -7.759 13.835 4.887 1.00 93.31 121 LEU A C 1
ATOM 922 O O . LEU A 1 121 ? -8.340 14.023 5.950 1.00 93.31 121 LEU A O 1
ATOM 926 N N . GLY A 1 122 ? -8.329 14.144 3.719 1.00 92.62 122 GLY A N 1
ATOM 927 C CA . GLY A 1 122 ? -9.707 14.640 3.648 1.00 92.62 122 GLY A CA 1
ATOM 928 C C . GLY A 1 122 ? -10.776 13.549 3.729 1.00 92.62 122 GLY A C 1
ATOM 929 O O . GLY A 1 122 ? -11.961 13.872 3.781 1.00 92.62 122 GLY A O 1
ATOM 930 N N . SER A 1 123 ? -10.388 12.271 3.813 1.00 93.81 123 SER A N 1
ATOM 931 C CA . SER A 1 123 ? -11.328 11.161 4.011 1.00 93.81 123 SER A CA 1
ATOM 932 C C . SER A 1 123 ? -11.921 11.100 5.424 1.00 93.81 123 SER A C 1
ATOM 934 O O . SER A 1 123 ? -12.928 10.429 5.638 1.00 93.81 123 SER A O 1
ATOM 936 N N . SER A 1 124 ? -11.335 11.817 6.391 1.00 94.12 124 SER A N 1
ATOM 937 C CA . SER A 1 124 ? -11.872 11.948 7.745 1.00 94.12 124 SER A CA 1
ATOM 938 C C . SER A 1 124 ? -11.454 13.258 8.403 1.00 94.12 124 SER A C 1
ATOM 940 O O . SER A 1 124 ? -10.333 13.732 8.238 1.00 94.12 124 SER A O 1
ATOM 942 N N . LEU A 1 125 ? -12.340 13.818 9.230 1.00 92.25 125 LEU A N 1
ATOM 943 C CA . LEU A 1 125 ? -12.081 15.063 9.959 1.00 92.25 125 LEU A CA 1
ATOM 944 C C . LEU A 1 125 ? -11.007 14.917 11.049 1.00 92.25 125 LEU A C 1
ATOM 946 O O . LEU A 1 125 ? -10.441 15.923 11.468 1.00 92.25 125 LEU A O 1
ATOM 950 N N . ILE A 1 126 ? -10.728 13.692 11.510 1.00 90.31 126 ILE A N 1
ATOM 951 C CA . ILE A 1 126 ? -9.785 13.445 12.612 1.00 90.31 126 ILE A CA 1
ATOM 952 C C . ILE A 1 126 ? -8.336 13.239 12.148 1.00 90.31 126 ILE A C 1
ATOM 954 O O . ILE A 1 126 ? -7.423 13.372 12.958 1.00 90.31 126 ILE A O 1
ATOM 958 N N . TRP A 1 127 ? -8.095 12.962 10.860 1.00 92.12 127 TRP A N 1
ATOM 959 C CA . TRP A 1 127 ? -6.752 12.640 10.357 1.00 92.12 127 TRP A CA 1
ATOM 960 C C . TRP A 1 127 ? -5.754 13.764 10.545 1.00 92.12 127 TRP A C 1
ATOM 962 O O . TRP A 1 127 ? -4.623 13.516 10.952 1.00 92.12 127 TRP A O 1
ATOM 972 N N . GLU A 1 128 ? -6.166 15.004 10.300 1.00 87.50 128 GLU A N 1
ATOM 973 C CA . GLU A 1 128 ? -5.250 16.131 10.415 1.00 87.50 128 GLU A CA 1
ATOM 974 C C . GLU A 1 128 ? -4.767 16.338 11.861 1.00 87.50 128 GLU A C 1
ATOM 976 O O . GLU A 1 128 ? -3.599 16.663 12.058 1.00 87.50 128 GLU A O 1
ATOM 981 N N . SER A 1 129 ? -5.622 16.130 12.868 1.00 87.88 129 SER A N 1
ATOM 982 C CA . SER A 1 129 ? -5.207 16.173 14.276 1.00 87.88 129 SER A CA 1
ATOM 983 C C . SER A 1 129 ? -4.394 14.942 14.669 1.00 87.88 129 SER A C 1
ATOM 985 O O . SER A 1 129 ? -3.309 15.096 15.216 1.00 87.88 129 SER A O 1
ATOM 987 N N . SER A 1 130 ? -4.867 13.738 14.334 1.00 87.12 130 SER A N 1
ATOM 988 C CA . SER A 1 130 ? -4.227 12.489 14.760 1.00 87.12 130 SER A CA 1
ATOM 989 C C . SER A 1 130 ? -2.828 12.313 14.170 1.00 87.12 130 SER A C 1
ATOM 991 O O . SER A 1 130 ? -1.928 11.859 14.862 1.00 87.12 130 SER A O 1
ATOM 993 N N . LEU A 1 131 ? -2.612 12.708 12.912 1.00 84.12 131 LEU A N 1
ATOM 994 C CA . LEU A 1 131 ? -1.308 12.567 12.257 1.00 84.12 131 LEU A CA 1
ATOM 995 C C . LEU A 1 131 ? -0.307 13.656 12.667 1.00 84.12 131 LEU A C 1
ATOM 997 O O . LEU A 1 131 ? 0.893 13.432 12.563 1.00 84.12 131 LEU A O 1
ATOM 1001 N N . LYS A 1 132 ? -0.768 14.825 13.138 1.00 79.12 132 LYS A N 1
ATOM 1002 C CA . LYS A 1 132 ? 0.122 15.877 13.669 1.00 79.12 132 LYS A CA 1
ATOM 1003 C C . LYS A 1 132 ? 0.744 15.499 15.012 1.00 79.12 132 LYS A C 1
ATOM 1005 O O . LYS A 1 132 ? 1.785 16.045 15.356 1.00 79.12 132 LYS A O 1
ATOM 1010 N N . GLU A 1 133 ? 0.102 14.606 15.757 1.00 77.19 133 GLU A N 1
ATOM 1011 C CA . GLU A 1 133 ? 0.605 14.0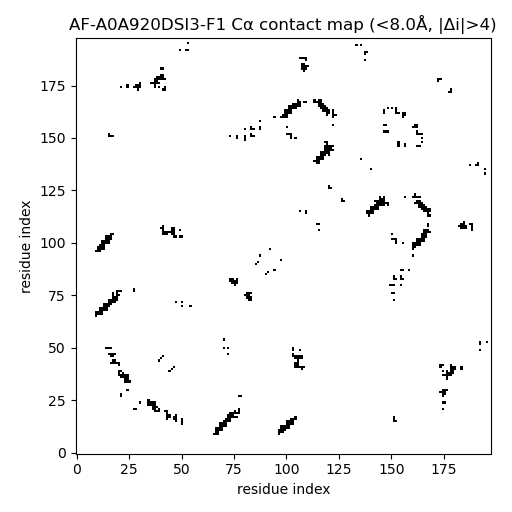89 17.034 1.00 77.19 133 GLU A CA 1
ATOM 1012 C C . GLU A 1 133 ? 1.655 12.982 16.848 1.00 77.19 133 GLU A C 1
ATOM 1014 O O . GLU A 1 133 ? 2.337 12.619 17.804 1.00 77.19 133 GLU A O 1
ATOM 1019 N N . ILE A 1 134 ? 1.814 12.458 15.628 1.00 74.19 134 ILE A N 1
ATOM 1020 C CA . ILE A 1 134 ? 2.833 11.456 15.323 1.00 74.19 134 ILE A CA 1
ATOM 1021 C C . ILE A 1 134 ? 4.182 12.155 15.142 1.00 74.19 134 ILE A C 1
ATOM 1023 O O . ILE A 1 134 ? 4.429 12.825 14.138 1.00 74.19 134 ILE A O 1
ATOM 1027 N N . GLU A 1 135 ? 5.084 11.952 16.099 1.00 68.25 135 GLU A N 1
ATOM 1028 C CA . GLU A 1 135 ? 6.491 12.31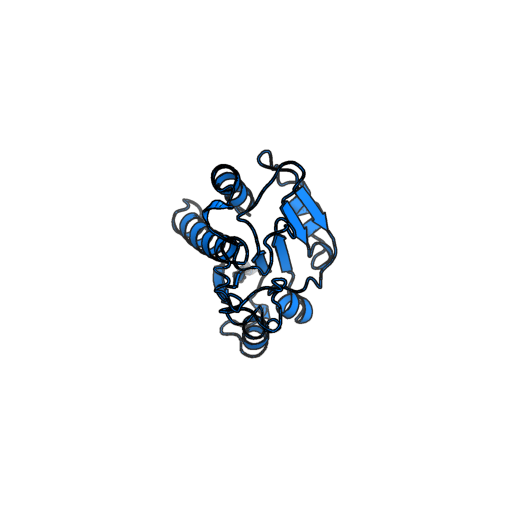6 15.950 1.00 68.25 135 GLU A CA 1
ATOM 1029 C C . GLU A 1 135 ? 7.197 11.290 15.049 1.00 68.25 135 GLU A C 1
ATOM 1031 O O . GLU A 1 135 ? 7.220 10.090 15.331 1.00 68.25 135 GLU A O 1
ATOM 1036 N N . CYS A 1 136 ? 7.773 11.760 13.940 1.00 68.62 136 CYS A N 1
ATOM 1037 C CA . CYS A 1 136 ? 8.587 10.940 13.050 1.00 68.62 136 CYS A CA 1
ATOM 1038 C C . CYS A 1 136 ? 9.978 11.550 12.895 1.00 68.62 136 CYS A C 1
ATOM 1040 O O . CYS A 1 136 ? 10.209 12.414 12.053 1.00 68.62 136 CYS A O 1
ATOM 1042 N N . ASP A 1 137 ? 10.923 11.052 13.687 1.00 68.19 137 ASP A N 1
ATOM 1043 C CA . ASP A 1 137 ? 12.327 11.473 13.605 1.00 68.19 137 ASP A CA 1
ATOM 1044 C C . ASP A 1 137 ? 13.098 10.756 12.486 1.00 68.19 137 ASP A C 1
ATOM 1046 O O . ASP A 1 137 ? 14.257 11.064 12.208 1.00 68.19 137 ASP A O 1
ATOM 1050 N N . ALA A 1 138 ? 12.482 9.745 11.869 1.00 68.31 138 ALA A N 1
ATOM 1051 C CA . ALA A 1 138 ? 13.144 8.876 10.908 1.00 68.31 138 ALA A CA 1
ATOM 1052 C C . ALA A 1 138 ? 13.250 9.503 9.512 1.00 68.31 138 ALA A C 1
ATOM 1054 O O . ALA A 1 138 ? 14.262 9.306 8.840 1.00 68.31 138 ALA A O 1
ATOM 1055 N N . PHE A 1 139 ? 12.231 10.248 9.077 1.00 75.75 139 PHE A N 1
ATOM 1056 C CA . PHE A 1 139 ? 12.184 10.906 7.770 1.00 75.75 139 PHE A CA 1
ATOM 1057 C C . PHE A 1 139 ? 11.131 12.026 7.760 1.00 75.75 139 PHE A C 1
ATOM 1059 O O . PHE A 1 139 ? 10.192 12.005 8.558 1.00 75.75 139 PHE A O 1
ATOM 1066 N N . PRO A 1 140 ? 11.246 12.999 6.838 1.00 84.62 140 PRO A N 1
ATOM 1067 C CA . PRO A 1 140 ? 10.231 14.031 6.673 1.00 84.62 140 PRO A CA 1
ATOM 1068 C C . PRO A 1 140 ? 8.870 13.428 6.301 1.00 84.62 140 PRO A C 1
ATOM 1070 O O . PRO A 1 140 ? 8.792 12.508 5.484 1.00 84.62 140 PRO A O 1
ATOM 1073 N N . LEU A 1 141 ? 7.794 13.993 6.851 1.00 87.31 141 LEU A N 1
ATOM 1074 C CA . LEU A 1 141 ? 6.419 13.646 6.493 1.00 87.31 141 LEU A CA 1
ATOM 1075 C C . LEU A 1 141 ? 5.815 14.704 5.571 1.00 87.31 141 LEU A C 1
ATOM 1077 O O . LEU A 1 141 ? 5.911 15.905 5.827 1.00 87.31 141 LEU A O 1
ATOM 1081 N N . THR A 1 142 ? 5.133 14.255 4.521 1.00 90.62 142 THR A N 1
ATOM 1082 C CA . THR A 1 142 ? 4.294 15.103 3.667 1.00 90.62 142 THR A CA 1
ATOM 1083 C C . THR A 1 142 ? 2.841 14.666 3.795 1.00 90.62 142 THR A C 1
ATOM 1085 O O . THR A 1 142 ? 2.471 13.583 3.356 1.00 90.62 142 THR A O 1
ATOM 1088 N N . LEU A 1 143 ? 1.994 15.520 4.366 1.00 91.25 143 LEU A N 1
ATOM 1089 C CA . LEU A 1 143 ? 0.573 15.228 4.558 1.00 91.25 143 LEU A CA 1
ATOM 1090 C C . LEU A 1 143 ? -0.267 15.900 3.464 1.00 91.25 143 LEU A C 1
ATOM 1092 O O . LEU A 1 143 ? -0.172 17.114 3.268 1.00 91.25 143 LEU A O 1
ATOM 1096 N N . LYS A 1 144 ? -1.110 15.139 2.757 1.00 92.38 144 LYS A N 1
ATOM 1097 C CA . LYS A 1 144 ? -1.969 15.661 1.680 1.00 92.38 144 LYS A CA 1
ATOM 1098 C C . LYS A 1 144 ? -3.427 15.262 1.863 1.00 92.38 144 LYS A C 1
ATOM 1100 O O . LYS A 1 144 ? -3.740 14.114 2.159 1.00 92.38 144 LYS A O 1
ATOM 1105 N N . LYS A 1 145 ? -4.338 16.205 1.596 1.00 90.62 145 LYS A N 1
ATOM 1106 C CA . LYS A 1 145 ? -5.785 15.937 1.654 1.00 90.62 145 LYS A CA 1
ATOM 1107 C C . LYS A 1 145 ? -6.248 14.975 0.566 1.00 90.62 145 LYS A C 1
ATOM 1109 O O . LYS A 1 145 ? -7.026 14.098 0.894 1.00 90.62 145 LYS A O 1
ATOM 1114 N N . ARG A 1 146 ? -5.675 15.078 -0.643 1.00 86.06 146 ARG A N 1
ATOM 1115 C CA . ARG A 1 146 ? -6.009 14.280 -1.835 1.00 86.06 146 ARG A CA 1
ATOM 1116 C C . ARG A 1 146 ? -6.404 12.838 -1.498 1.00 86.06 146 ARG A C 1
ATOM 1118 O O . ARG A 1 146 ? -5.579 12.081 -1.010 1.00 86.06 146 ARG A O 1
ATOM 1125 N N . GLU A 1 147 ? -7.637 12.486 -1.825 1.00 77.81 147 GLU A N 1
ATOM 1126 C CA . GLU A 1 147 ? -8.305 11.255 -1.401 1.00 77.81 147 GLU A CA 1
ATOM 1127 C C . GLU A 1 147 ? -8.386 10.213 -2.528 1.00 77.81 147 GLU A C 1
ATOM 1129 O O . GLU A 1 147 ? -8.358 9.017 -2.270 1.00 77.81 147 GLU A O 1
ATOM 1134 N N . ASN A 1 148 ? -8.404 10.669 -3.787 1.00 71.25 148 ASN A N 1
ATOM 1135 C CA . ASN A 1 148 ? -8.478 9.825 -4.987 1.00 71.25 148 ASN A CA 1
ATOM 1136 C C . ASN A 1 148 ? -7.089 9.610 -5.622 1.00 71.25 148 ASN A C 1
ATOM 1138 O O . ASN A 1 148 ? -6.831 10.026 -6.761 1.00 71.25 148 ASN A O 1
ATOM 1142 N N . GLY A 1 149 ? -6.147 9.041 -4.867 1.00 78.38 149 GLY A N 1
ATOM 1143 C CA . GLY A 1 149 ? -4.882 8.551 -5.424 1.00 78.38 149 GLY A CA 1
ATOM 1144 C C . GLY A 1 149 ? -5.106 7.262 -6.233 1.00 78.38 149 GLY A C 1
ATOM 1145 O O . GLY A 1 149 ? -5.984 6.487 -5.876 1.00 78.38 149 GLY A O 1
ATOM 1146 N N . PRO A 1 150 ? -4.369 7.001 -7.328 1.00 88.31 150 PRO A N 1
ATOM 1147 C CA . PRO A 1 150 ? -4.560 5.793 -8.132 1.00 88.31 150 PRO A CA 1
ATOM 1148 C C . PRO A 1 150 ? -3.873 4.586 -7.473 1.00 88.31 150 PRO A C 1
ATOM 1150 O O . PRO A 1 150 ? -2.856 4.145 -7.978 1.00 88.31 150 PRO A O 1
ATOM 1153 N N . SER A 1 151 ? -4.373 4.133 -6.323 1.00 96.31 151 SER A N 1
ATOM 1154 C CA . SER A 1 151 ? -3.895 2.931 -5.621 1.00 96.31 151 SER A CA 1
ATOM 1155 C C . SER A 1 151 ? -5.053 2.306 -4.825 1.00 96.31 151 SER A C 1
ATOM 1157 O O . SER A 1 151 ? -6.150 2.875 -4.761 1.00 96.31 151 SER A O 1
ATOM 1159 N N . ASP A 1 152 ? -4.849 1.144 -4.208 1.00 97.94 152 ASP A N 1
ATOM 1160 C CA . ASP A 1 152 ? -5.913 0.266 -3.688 1.00 97.94 152 ASP A CA 1
ATOM 1161 C C . ASP A 1 152 ? -6.775 0.844 -2.553 1.00 97.94 152 ASP A C 1
ATOM 1163 O O . ASP A 1 152 ? -7.838 0.304 -2.248 1.00 97.94 152 ASP A O 1
ATOM 1167 N N . HIS A 1 153 ? -6.380 1.965 -1.948 1.00 97.25 153 HIS A N 1
ATOM 1168 C CA . HIS A 1 153 ? -7.232 2.711 -1.015 1.00 97.25 153 HIS A CA 1
ATOM 1169 C C . HIS A 1 153 ? -8.446 3.369 -1.695 1.00 97.25 153 HIS A C 1
ATOM 1171 O O . HIS A 1 153 ? -9.481 3.555 -1.050 1.00 97.25 153 HIS A O 1
ATOM 1177 N N . ALA A 1 154 ? -8.342 3.733 -2.978 1.00 97.06 154 ALA A N 1
ATOM 1178 C CA . ALA A 1 154 ? -9.353 4.544 -3.652 1.00 97.06 154 ALA A CA 1
ATOM 1179 C C . ALA A 1 154 ? -10.736 3.872 -3.727 1.00 97.06 154 ALA A C 1
ATOM 1181 O O . ALA A 1 154 ? -11.707 4.531 -3.358 1.00 97.06 154 ALA A O 1
ATOM 1182 N N . PRO A 1 155 ? -10.878 2.577 -4.083 1.00 97.25 155 PRO A N 1
ATOM 1183 C CA . PRO A 1 155 ? -12.187 1.920 -4.085 1.00 97.25 155 PRO A CA 1
ATOM 1184 C C . PRO A 1 155 ? -12.875 1.910 -2.712 1.00 97.25 155 PRO A C 1
ATOM 1186 O O . PRO A 1 155 ? -14.100 1.978 -2.635 1.00 97.25 155 PRO A O 1
ATOM 1189 N N . PHE A 1 156 ? -12.109 1.848 -1.617 1.00 97.62 156 PHE A N 1
ATOM 1190 C CA . PHE A 1 156 ? -12.663 1.931 -0.262 1.00 97.62 156 PHE A CA 1
ATOM 1191 C C . PHE A 1 156 ? -13.142 3.346 0.064 1.00 97.62 156 PHE A C 1
ATOM 1193 O O . PHE A 1 156 ? -14.240 3.512 0.600 1.00 97.62 156 PHE A O 1
ATOM 1200 N N . TYR A 1 157 ? -12.356 4.359 -0.304 1.00 97.06 157 TYR A N 1
ATOM 1201 C CA . TYR A 1 157 ? -12.758 5.755 -0.157 1.00 97.06 157 TYR A CA 1
ATOM 1202 C C . TYR A 1 157 ? -14.017 6.081 -0.971 1.00 97.06 157 TYR A C 1
ATOM 1204 O O . TYR A 1 157 ? -14.950 6.688 -0.446 1.00 97.06 157 TYR A O 1
ATOM 1212 N N . GLU A 1 158 ? -14.099 5.609 -2.216 1.00 95.94 158 GLU A N 1
ATOM 1213 C CA . GLU A 1 158 ? -15.286 5.741 -3.071 1.00 95.94 158 GLU A CA 1
ATOM 1214 C C . GLU A 1 158 ? -16.527 5.063 -2.461 1.00 95.94 158 GLU A C 1
ATOM 1216 O O . GLU A 1 158 ? -17.649 5.533 -2.657 1.00 95.94 158 GLU A O 1
ATOM 1221 N N . ALA A 1 159 ? -16.337 4.005 -1.666 1.00 96.25 159 ALA A N 1
ATOM 1222 C CA . ALA A 1 159 ? -17.390 3.349 -0.889 1.00 96.25 159 ALA A CA 1
ATOM 1223 C C . ALA A 1 159 ? -17.722 4.055 0.445 1.00 96.25 159 ALA A C 1
ATOM 1225 O O . ALA A 1 159 ? -18.544 3.559 1.216 1.00 96.25 159 ALA A O 1
ATOM 1226 N N . GLY A 1 160 ? -17.114 5.213 0.723 1.00 95.62 160 GLY A N 1
ATOM 1227 C CA . GLY A 1 160 ? -17.363 6.025 1.916 1.00 95.62 160 GLY A CA 1
ATOM 1228 C C . GLY A 1 160 ? -16.564 5.612 3.153 1.00 95.62 160 GLY A C 1
ATOM 1229 O O . GLY A 1 160 ? -16.887 6.061 4.254 1.00 95.62 160 GLY A O 1
ATOM 1230 N N . ILE A 1 161 ? -15.540 4.769 3.001 1.00 97.00 161 ILE A N 1
ATOM 1231 C CA . ILE A 1 161 ? -14.677 4.333 4.103 1.00 97.00 161 ILE A CA 1
ATOM 1232 C C . ILE A 1 161 ? -13.446 5.248 4.164 1.00 97.00 161 ILE A C 1
ATOM 1234 O O . ILE A 1 161 ? -12.759 5.402 3.153 1.00 97.00 161 ILE A O 1
ATOM 1238 N N . PRO A 1 162 ? -13.109 5.835 5.325 1.00 96.88 162 PRO A N 1
ATOM 1239 C CA . PRO A 1 162 ? -11.884 6.610 5.471 1.00 96.88 162 PRO A CA 1
ATOM 1240 C C . PRO A 1 162 ? -10.646 5.798 5.089 1.00 96.88 162 PRO A C 1
ATOM 1242 O O . PRO A 1 162 ? -10.491 4.654 5.517 1.00 96.88 162 PRO A O 1
ATOM 1245 N N . ALA A 1 163 ? -9.747 6.387 4.309 1.00 96.88 163 ALA A N 1
ATOM 1246 C CA . ALA A 1 163 ? -8.581 5.681 3.807 1.00 96.88 163 ALA A CA 1
ATOM 1247 C C . ALA A 1 163 ? -7.360 6.598 3.735 1.00 96.88 163 ALA A C 1
ATOM 1249 O O . ALA A 1 163 ? -7.471 7.766 3.356 1.00 96.88 163 ALA A O 1
ATOM 1250 N N . LEU A 1 164 ? -6.203 6.055 4.105 1.00 96.38 164 LEU A N 1
ATOM 1251 C CA . LEU A 1 164 ? -4.902 6.703 4.007 1.00 96.38 164 LEU A CA 1
ATOM 1252 C C . LEU A 1 164 ? -3.988 5.899 3.086 1.00 96.38 164 LEU A C 1
ATOM 1254 O O . LEU A 1 164 ? -4.008 4.667 3.090 1.00 96.38 164 LEU A O 1
ATOM 1258 N N . HIS A 1 165 ? -3.166 6.613 2.329 1.00 96.69 165 HIS A N 1
ATOM 1259 C CA . HIS A 1 165 ? -2.202 6.043 1.398 1.00 96.69 165 HIS A CA 1
ATOM 1260 C C . HIS A 1 165 ? -0.789 6.488 1.757 1.00 96.69 165 HIS A C 1
ATOM 1262 O O . HIS A 1 165 ? -0.498 7.685 1.738 1.00 96.69 165 HIS A O 1
ATOM 1268 N N . PHE A 1 166 ? 0.068 5.522 2.071 1.00 94.06 166 PHE A N 1
ATOM 1269 C CA . PHE A 1 166 ? 1.454 5.710 2.472 1.00 94.06 166 PHE A CA 1
ATOM 1270 C C . PHE A 1 166 ? 2.360 5.330 1.309 1.00 94.06 166 PHE A C 1
ATOM 1272 O O . PHE A 1 166 ? 2.330 4.180 0.877 1.00 94.06 166 PHE A O 1
ATOM 1279 N N . TRP A 1 167 ? 3.159 6.287 0.835 1.00 93.31 167 TRP A N 1
ATOM 1280 C CA . TRP A 1 167 ? 4.098 6.077 -0.268 1.00 93.31 167 TRP A CA 1
ATOM 1281 C C . TRP A 1 167 ? 5.224 7.108 -0.271 1.00 93.31 167 TRP A C 1
ATOM 1283 O O . TRP A 1 167 ? 5.071 8.207 0.274 1.00 93.31 167 TRP A O 1
ATOM 1293 N N . THR A 1 168 ? 6.364 6.795 -0.884 1.00 91.06 168 THR A N 1
ATOM 1294 C CA . THR A 1 168 ? 7.526 7.709 -0.917 1.00 91.06 168 THR A CA 1
ATOM 1295 C C . THR A 1 168 ? 7.634 8.525 -2.207 1.00 91.06 168 THR A C 1
ATOM 1297 O O . THR A 1 168 ? 8.444 9.449 -2.295 1.00 91.06 168 THR A O 1
ATOM 1300 N N . GLY A 1 169 ? 6.753 8.280 -3.179 1.00 89.56 169 GLY A N 1
ATOM 1301 C CA . GLY A 1 169 ? 6.737 8.991 -4.453 1.00 89.56 169 GLY A CA 1
ATOM 1302 C C . GLY A 1 169 ? 7.349 8.186 -5.597 1.00 89.56 169 GLY A C 1
ATOM 1303 O O . GLY A 1 169 ? 7.868 7.092 -5.425 1.00 89.56 169 GLY A O 1
ATOM 1304 N N . LYS A 1 170 ? 7.298 8.748 -6.808 1.00 90.81 170 LYS A N 1
ATOM 1305 C CA . LYS A 1 170 ? 7.900 8.116 -7.991 1.00 90.81 170 LYS A CA 1
ATOM 1306 C C . LYS A 1 170 ? 9.394 8.412 -8.054 1.00 90.81 170 LYS A C 1
ATOM 1308 O O . LYS A 1 170 ? 9.807 9.539 -7.796 1.00 90.81 170 LYS A O 1
ATOM 1313 N N . HIS A 1 171 ? 10.156 7.437 -8.525 1.00 91.25 171 HIS A N 1
ATOM 1314 C CA . HIS A 1 171 ? 11.586 7.539 -8.816 1.00 91.25 171 HIS A CA 1
ATOM 1315 C C . HIS A 1 171 ? 11.875 7.080 -10.254 1.00 91.25 171 HIS A C 1
ATOM 1317 O O . HIS A 1 171 ? 10.974 6.666 -10.993 1.00 91.25 171 HIS A O 1
ATOM 1323 N N . ASP A 1 172 ? 13.137 7.165 -10.673 1.00 92.75 172 ASP A N 1
ATOM 1324 C CA . ASP A 1 172 ? 13.536 6.896 -12.058 1.00 92.75 172 ASP A CA 1
ATOM 1325 C C . ASP A 1 172 ? 13.333 5.440 -12.492 1.00 92.75 172 ASP A C 1
ATOM 1327 O O . ASP A 1 172 ? 13.159 5.189 -13.685 1.00 92.75 172 ASP A O 1
ATOM 1331 N N . ASP A 1 173 ? 13.305 4.497 -11.555 1.00 94.81 173 ASP A N 1
ATOM 1332 C CA . ASP A 1 173 ? 13.103 3.067 -11.827 1.00 94.81 173 ASP A CA 1
ATOM 1333 C C . ASP A 1 173 ? 11.624 2.629 -11.799 1.00 94.81 173 ASP A C 1
ATOM 1335 O O . ASP A 1 173 ? 11.311 1.524 -12.227 1.00 94.81 173 ASP A O 1
ATOM 1339 N N . TYR A 1 174 ? 10.697 3.496 -11.375 1.00 94.44 174 TYR A N 1
ATOM 1340 C CA . TYR A 1 174 ? 9.268 3.172 -11.281 1.00 94.44 174 TYR A CA 1
ATOM 1341 C C . TYR A 1 174 ? 8.700 2.664 -12.618 1.00 94.44 174 TYR A C 1
ATOM 1343 O O . TYR A 1 174 ? 8.863 3.320 -13.660 1.00 94.44 174 TYR A O 1
ATOM 1351 N N . HIS A 1 175 ? 7.989 1.531 -12.576 1.00 96.00 175 HIS A N 1
ATOM 1352 C CA . HIS A 1 175 ? 7.457 0.810 -13.741 1.00 96.00 175 HIS A CA 1
ATOM 1353 C C . HIS A 1 175 ? 8.533 0.435 -14.782 1.00 96.00 175 HIS A C 1
ATOM 1355 O O . HIS A 1 175 ? 8.288 0.506 -15.997 1.00 96.00 175 HIS A O 1
ATOM 1361 N N . LYS A 1 176 ? 9.741 0.067 -14.341 1.00 97.25 176 LYS A N 1
ATOM 1362 C CA . LYS A 1 176 ? 10.828 -0.413 -15.211 1.00 97.25 176 LYS A CA 1
ATOM 1363 C C . LYS A 1 176 ? 11.437 -1.716 -14.679 1.00 97.25 176 LYS A C 1
ATOM 1365 O O . LYS A 1 176 ? 11.316 -1.996 -13.492 1.00 97.25 176 LYS A O 1
ATOM 1370 N N . PRO A 1 177 ? 12.150 -2.480 -15.530 1.00 97.50 177 PRO A N 1
ATOM 1371 C CA . PRO A 1 177 ? 12.901 -3.660 -15.103 1.00 97.50 177 PRO A CA 1
ATOM 1372 C C . PRO A 1 177 ? 13.925 -3.390 -14.003 1.00 97.50 177 PRO A C 1
ATOM 1374 O O . PRO A 1 177 ? 14.234 -4.294 -13.250 1.00 97.50 177 PRO A O 1
ATOM 1377 N N . SER A 1 178 ? 14.424 -2.154 -13.909 1.00 96.50 178 SER A N 1
ATOM 1378 C CA . SER A 1 178 ? 15.435 -1.744 -12.935 1.00 96.50 178 SER A CA 1
ATOM 1379 C C . SER A 1 178 ? 14.891 -1.438 -11.535 1.00 96.50 178 SER A C 1
ATOM 1381 O O . SER A 1 178 ? 15.670 -1.020 -10.672 1.00 96.50 178 SER A O 1
ATOM 1383 N N . ASP A 1 179 ? 13.582 -1.601 -11.300 1.00 96.06 179 ASP A N 1
ATOM 1384 C CA . ASP A 1 179 ? 13.017 -1.568 -9.949 1.00 96.06 179 ASP A CA 1
ATOM 1385 C C . ASP A 1 179 ? 13.332 -2.874 -9.206 1.00 96.06 179 ASP A C 1
ATOM 1387 O O . ASP A 1 179 ? 12.514 -3.793 -9.114 1.00 96.06 179 ASP A O 1
ATOM 1391 N N . ASP A 1 180 ? 14.576 -2.943 -8.738 1.00 95.25 180 ASP A N 1
ATOM 1392 C CA . ASP A 1 180 ? 15.221 -4.126 -8.182 1.00 95.25 180 ASP A CA 1
ATOM 1393 C C . ASP A 1 180 ? 15.651 -3.936 -6.723 1.00 95.25 180 ASP A C 1
ATOM 1395 O O . ASP A 1 180 ? 15.860 -2.820 -6.237 1.00 95.25 180 ASP A O 1
ATOM 1399 N N . ALA A 1 181 ? 15.806 -5.056 -6.012 1.00 92.44 181 ALA A N 1
ATOM 1400 C CA . ALA A 1 181 ? 16.031 -5.085 -4.568 1.00 92.44 181 ALA A CA 1
ATOM 1401 C C . ALA A 1 181 ? 17.288 -4.313 -4.130 1.00 92.44 181 ALA A C 1
ATOM 1403 O O . ALA A 1 181 ? 17.311 -3.727 -3.048 1.00 92.44 181 ALA A O 1
ATOM 1404 N N . GLU A 1 182 ? 18.323 -4.255 -4.971 1.00 92.06 182 GLU A N 1
ATOM 1405 C CA . GLU A 1 182 ? 19.565 -3.523 -4.706 1.00 92.06 182 GLU A CA 1
ATOM 1406 C C . GLU A 1 182 ? 19.371 -2.001 -4.653 1.00 92.06 182 GLU A C 1
ATOM 1408 O O . GLU A 1 182 ? 20.258 -1.284 -4.189 1.00 92.06 182 GLU A O 1
ATOM 1413 N N . LYS A 1 183 ? 18.236 -1.488 -5.143 1.00 90.44 183 LYS A N 1
ATOM 1414 C CA . LYS A 1 183 ? 17.882 -0.062 -5.089 1.00 90.44 183 LYS A CA 1
ATOM 1415 C C . LYS A 1 183 ? 17.169 0.331 -3.801 1.00 90.44 183 LYS A C 1
ATOM 1417 O O . LYS A 1 183 ? 17.030 1.525 -3.536 1.00 90.44 183 LYS A O 1
ATOM 1422 N N . LEU A 1 184 ? 16.714 -0.641 -3.012 1.00 88.62 184 LEU A N 1
ATOM 1423 C CA . LEU A 1 184 ? 15.989 -0.376 -1.778 1.00 88.62 184 LEU A CA 1
ATOM 1424 C C . LEU A 1 184 ? 16.936 0.152 -0.696 1.00 88.62 184 LEU A C 1
ATOM 1426 O O . LEU A 1 184 ? 18.003 -0.404 -0.439 1.00 88.62 184 LEU A O 1
ATOM 1430 N N . THR A 1 185 ? 16.518 1.199 0.010 1.00 80.00 185 THR A N 1
ATOM 1431 C CA . THR A 1 185 ? 17.298 1.845 1.082 1.00 80.00 185 THR A CA 1
ATOM 1432 C C . THR A 1 185 ? 16.874 1.327 2.462 1.00 80.00 185 THR A C 1
ATOM 1434 O O . THR A 1 185 ? 16.672 2.091 3.408 1.00 80.00 185 THR A O 1
ATOM 1437 N N . LEU A 1 186 ? 16.719 0.000 2.561 1.00 62.59 186 LEU A N 1
ATOM 1438 C CA . LEU A 1 186 ? 16.063 -0.749 3.647 1.00 62.59 186 LEU A CA 1
ATOM 1439 C C . LEU A 1 186 ? 16.494 -0.381 5.078 1.00 62.59 186 LEU A C 1
ATOM 1441 O O . LEU A 1 186 ? 15.665 -0.451 5.985 1.00 62.59 186 LEU A O 1
ATOM 1445 N N . GLU A 1 187 ? 17.738 0.054 5.307 1.00 57.47 187 GLU A N 1
ATOM 1446 C CA . GLU A 1 187 ? 18.206 0.433 6.652 1.00 57.47 187 GLU A CA 1
ATOM 1447 C C . GLU A 1 187 ? 17.456 1.641 7.248 1.00 57.47 187 GLU A C 1
ATOM 1449 O O . GLU A 1 187 ? 17.367 1.768 8.471 1.00 57.47 187 GLU A O 1
ATOM 1454 N N . GLN A 1 188 ? 16.861 2.504 6.418 1.00 50.97 188 GLN A N 1
ATOM 1455 C CA . GLN A 1 188 ? 16.050 3.637 6.884 1.00 50.97 188 GLN A CA 1
ATOM 1456 C C . GLN A 1 188 ? 14.573 3.257 7.110 1.00 50.97 188 GLN A C 1
ATOM 1458 O O . GLN A 1 188 ? 13.912 3.861 7.957 1.00 50.97 188 GLN A O 1
ATOM 1463 N N . ASN A 1 189 ? 14.075 2.204 6.447 1.00 51.03 189 ASN A N 1
ATOM 1464 C CA . ASN A 1 189 ? 12.643 1.875 6.392 1.00 51.03 189 ASN A CA 1
ATOM 1465 C C . ASN A 1 189 ? 12.114 1.072 7.592 1.00 51.03 189 ASN A C 1
ATOM 1467 O O . ASN A 1 189 ? 10.927 1.140 7.904 1.00 51.03 189 ASN A O 1
ATOM 1471 N N . LEU A 1 190 ? 12.977 0.379 8.347 1.00 47.09 190 LEU A N 1
ATOM 1472 C CA . LEU A 1 190 ? 12.560 -0.297 9.590 1.00 47.09 190 LEU A CA 1
ATOM 1473 C C . LEU A 1 190 ? 12.085 0.691 10.671 1.00 47.09 190 LEU A C 1
ATOM 1475 O O . LEU A 1 190 ? 11.264 0.343 11.523 1.00 47.09 190 LEU A O 1
ATOM 1479 N N . LYS A 1 191 ? 12.558 1.944 10.627 1.00 45.94 191 LYS A N 1
ATOM 1480 C CA . LYS A 1 191 ? 12.039 3.014 11.490 1.00 45.94 191 LYS A CA 1
ATOM 1481 C C . LYS A 1 191 ? 10.689 3.544 10.998 1.00 45.94 191 LYS A C 1
ATOM 1483 O O . LYS A 1 191 ? 9.895 3.987 11.821 1.00 45.94 191 LYS A O 1
ATOM 1488 N N . SER A 1 192 ? 10.384 3.434 9.702 1.00 46.50 192 SER A N 1
ATOM 1489 C CA . SER A 1 192 ? 9.089 3.830 9.131 1.00 46.50 192 SER A CA 1
ATOM 1490 C C . SER A 1 192 ? 7.937 2.991 9.659 1.00 46.50 192 SER A C 1
ATOM 1492 O O . SER A 1 192 ? 6.861 3.522 9.912 1.00 46.50 192 SER A O 1
ATOM 1494 N N . PHE A 1 193 ? 8.167 1.704 9.924 1.00 49.97 193 PHE A N 1
ATOM 1495 C CA . PHE A 1 193 ? 7.133 0.833 10.487 1.00 49.97 193 PHE A CA 1
ATOM 1496 C C . PHE A 1 193 ? 6.811 1.127 11.956 1.00 49.97 193 PHE A C 1
ATOM 1498 O O . PHE A 1 193 ? 5.739 0.749 12.423 1.00 49.97 193 PHE A O 1
ATOM 1505 N N . HIS A 1 194 ? 7.662 1.870 12.678 1.00 49.16 194 HIS A N 1
ATOM 1506 C CA . HIS A 1 194 ? 7.282 2.394 13.997 1.00 49.16 194 HIS A CA 1
ATOM 1507 C C . HIS A 1 194 ? 6.177 3.459 13.914 1.00 49.16 194 HIS A C 1
ATOM 1509 O O . HIS A 1 194 ? 5.421 3.592 14.874 1.00 49.16 194 HIS A O 1
ATOM 1515 N N . LEU A 1 195 ? 6.030 4.150 12.774 1.00 46.12 195 LEU A N 1
ATOM 1516 C CA . LEU A 1 195 ? 4.972 5.141 12.531 1.00 46.12 195 LEU A CA 1
ATOM 1517 C C . LEU A 1 195 ? 3.561 4.525 12.550 1.00 46.12 195 LEU A C 1
ATOM 1519 O O . LEU A 1 195 ? 2.576 5.224 12.750 1.00 46.12 195 LEU A O 1
ATOM 1523 N N . LEU A 1 196 ? 3.463 3.213 12.330 1.00 50.47 196 LEU A N 1
ATOM 1524 C CA . LEU A 1 196 ? 2.202 2.492 12.161 1.00 50.47 196 LEU A CA 1
ATOM 1525 C C . LEU A 1 196 ? 1.733 1.793 13.449 1.00 50.47 196 LEU A C 1
ATOM 1527 O O . LEU A 1 196 ? 0.836 0.956 13.403 1.00 50.47 196 LEU A O 1
ATOM 1531 N N . ARG A 1 197 ? 2.304 2.157 14.607 1.00 49.69 197 ARG A N 1
ATOM 1532 C CA . ARG A 1 197 ? 1.784 1.802 15.942 1.00 49.69 197 ARG A CA 1
ATOM 1533 C C . ARG A 1 197 ? 0.608 2.706 16.356 1.00 49.69 197 ARG A C 1
ATOM 1535 O O . ARG A 1 197 ? 0.638 3.287 17.440 1.00 49.69 197 ARG A O 1
ATOM 1542 N N . ILE A 1 198 ? -0.365 2.866 15.462 1.00 40.19 198 ILE A N 1
ATOM 1543 C CA . ILE A 1 198 ? -1.580 3.676 15.661 1.00 40.19 198 ILE A CA 1
ATOM 1544 C C . ILE A 1 198 ? -2.679 2.848 16.322 1.00 40.19 198 ILE A C 1
ATOM 1546 O O . ILE A 1 198 ? -2.828 1.671 15.924 1.00 40.19 198 ILE A O 1
#

Sequence (198 aa):
MSLALLIMVLKTVVITAHYDHLGYGGSGSKYKGSSEIHNGADDNASGTAALLELAHIIKNNNFKEHNNFLFIAFSAEEKGLLGSKYYVMNPSLNLNEINYVLNMDMLGRMEPGMALTIEGLGSSLIWESSLKEIECDAFPLTLKKRENGPSDHAPFYEAGIPALHFWTGKHDDYHKPSDDAEKLTLEQNLKSFHLLRI

Mean predicted aligned error: 6.13 Å

Nearest PDB structures (foldseek):
  6esl-assembly1_B  TM=8.036E-01  e=1.371E-11  Legionella pneumophila
  6esl-assembly1_A  TM=7.954E-01  e=2.586E-11  Legionella pneumophila
  2anp-assembly1_A  TM=8.069E-01  e=1.737E-10  Vibrio proteolyticus
  3b7i-assembly1_A  TM=7.900E-01  e=1.972E-10  Vibrio proteolyticus
  1amp-assembly1_A  TM=7.936E-01  e=6.184E-10  Vibrio proteolyticus

Secondary structure (DSSP, 8-state):
-----------EEEEEEE----TT--TT----SS------IIIIIIHHHHHHHHHHHHHT-SS--SSEEEEEEES-STTTSHHHHHHHHS-SS-GGGEEEEEEE-S-S---TT--EEEE-GGG-TTHHHHHHT----SS-EEE------SSTTHHHHHTT--EEEEE----TTTTSTT--GGG--HHHHTTGGGGG--

Solvent-accessible surface area (backbone atoms only — not comparable to full-atom values): 11128 Å² total; per-residue (Å²): 133,84,81,76,76,77,72,76,76,68,31,27,36,35,40,32,20,35,65,46,54,60,47,54,42,64,86,77,38,69,61,86,73,78,85,43,58,24,69,15,30,31,54,15,47,26,7,38,50,49,51,53,49,50,53,52,50,66,72,70,50,97,70,86,72,83,52,45,79,44,81,46,76,31,43,44,45,85,74,72,32,49,36,39,44,48,37,72,78,62,52,97,56,65,74,90,43,47,60,34,36,44,25,33,41,29,56,25,51,71,58,97,90,50,35,49,29,39,31,12,39,68,48,39,91,59,44,66,61,62,57,69,71,57,87,61,91,76,55,52,77,41,82,35,48,63,51,82,53,100,53,67,38,24,52,43,38,76,71,72,36,29,26,32,37,41,27,35,72,91,60,96,37,59,55,24,52,73,19,37,69,89,69,44,44,56,89,61,40,70,54,55,61,61,73,69,78,117

Foldseek 3Di:
DDPPPPPLLAAEEEEEEAPDACAQFDVQAPDPDDRAGAPCQLFPVPSVVLLVVLVVPVVPDPDDDSHHYHYDHFYCLSVQLVRLLVCLVPPPDPLVRHQEYEYGGRLQDDDPPWFWEKEQCLLDPCSVVVLVPQDQPLGHYHYYNHRCDSGSRNSSSVVSHRYIYIHRDDDPCPNHNPSDNVNGPRVSRVSVSVSVPD